Protein AF-A0A7S4MIP9-F1 (afdb_monomer_lite)

Structure (mmCIF, N/CA/C/O backbone):
data_AF-A0A7S4MIP9-F1
#
_entry.id   AF-A0A7S4MIP9-F1
#
loop_
_atom_site.group_PDB
_atom_site.id
_atom_site.type_symbol
_atom_site.label_atom_id
_atom_site.label_alt_id
_atom_site.label_comp_id
_atom_site.label_asym_id
_atom_site.label_entity_id
_atom_site.label_seq_id
_atom_site.pdbx_PDB_ins_code
_atom_site.Cartn_x
_atom_site.Cartn_y
_atom_site.Cartn_z
_atom_site.occupancy
_atom_site.B_iso_or_equiv
_atom_site.auth_seq_id
_atom_site.auth_comp_id
_atom_site.auth_asym_id
_atom_site.auth_atom_id
_atom_site.pdbx_PDB_model_num
ATOM 1 N N . LEU A 1 1 ? 10.299 6.680 -34.736 1.00 39.75 1 LEU A N 1
ATOM 2 C CA . LEU A 1 1 ? 11.772 6.800 -34.651 1.00 39.75 1 LEU A CA 1
ATOM 3 C C . LEU A 1 1 ? 12.238 5.376 -34.424 1.00 39.75 1 LEU A C 1
ATOM 5 O O . LEU A 1 1 ? 11.998 4.867 -33.342 1.00 39.75 1 LEU A O 1
ATOM 9 N N . ASP A 1 2 ? 12.718 4.695 -35.463 1.00 32.72 2 ASP A N 1
ATOM 10 C CA . ASP A 1 2 ? 12.539 3.234 -35.507 1.00 32.72 2 ASP A CA 1
ATOM 11 C C . ASP A 1 2 ? 13.603 2.410 -34.787 1.00 32.72 2 ASP A C 1
ATOM 13 O O . ASP A 1 2 ? 13.332 1.249 -34.543 1.00 32.72 2 ASP A O 1
ATOM 17 N N . TYR A 1 3 ? 14.747 2.963 -34.365 1.00 33.34 3 TYR A N 1
ATOM 18 C CA . TYR A 1 3 ? 15.690 2.252 -33.485 1.00 33.34 3 TYR A CA 1
ATOM 19 C C . TYR A 1 3 ? 16.594 3.226 -32.710 1.00 33.34 3 TYR A C 1
ATOM 21 O O . TYR A 1 3 ? 17.101 4.193 -33.282 1.00 33.34 3 TYR A O 1
ATOM 29 N N . VAL A 1 4 ? 16.859 2.933 -31.429 1.00 42.25 4 VAL A N 1
ATOM 30 C CA . VAL A 1 4 ? 17.976 3.503 -30.653 1.00 42.25 4 VAL A CA 1
ATOM 31 C C . VAL A 1 4 ? 19.019 2.399 -30.478 1.00 42.25 4 VAL A C 1
ATOM 33 O O . VAL A 1 4 ? 18.769 1.408 -29.800 1.00 42.25 4 VAL A O 1
ATOM 36 N N . THR A 1 5 ? 20.188 2.537 -31.107 1.00 39.41 5 THR A N 1
ATOM 37 C CA . THR A 1 5 ? 21.335 1.639 -30.884 1.00 39.41 5 THR A CA 1
ATOM 38 C C . THR A 1 5 ? 22.262 2.245 -29.835 1.00 39.41 5 THR A C 1
ATOM 40 O O . THR A 1 5 ? 22.718 3.374 -30.020 1.00 39.41 5 THR A O 1
ATOM 43 N N . THR A 1 6 ? 22.606 1.508 -28.777 1.00 42.53 6 THR A N 1
ATOM 44 C CA . THR A 1 6 ? 23.679 1.906 -27.855 1.00 42.53 6 THR A CA 1
ATOM 45 C C . THR A 1 6 ? 25.027 1.409 -28.388 1.00 42.53 6 THR A C 1
ATOM 47 O O . THR A 1 6 ? 25.238 0.218 -28.613 1.00 42.53 6 THR A O 1
ATOM 50 N N . SER A 1 7 ? 25.954 2.336 -28.648 1.00 41.00 7 SER A N 1
ATOM 51 C CA . SER A 1 7 ? 27.368 2.020 -28.870 1.00 41.00 7 SER A CA 1
ATOM 52 C C . SER A 1 7 ? 28.031 1.623 -27.546 1.00 41.00 7 SER A C 1
ATOM 54 O O . SER A 1 7 ? 27.533 1.939 -26.469 1.00 41.00 7 SER A O 1
ATOM 56 N N . SER A 1 8 ? 29.196 0.972 -27.603 1.00 49.66 8 SER A N 1
ATOM 57 C CA . SER A 1 8 ? 30.014 0.547 -26.449 1.00 49.66 8 SER A CA 1
ATOM 58 C C . SER A 1 8 ? 30.624 1.699 -25.623 1.00 49.66 8 SER A C 1
ATOM 60 O O . SER A 1 8 ? 31.636 1.523 -24.949 1.00 49.66 8 SER A O 1
ATOM 62 N N . SER A 1 9 ? 30.056 2.898 -25.713 1.00 55.22 9 SER A N 1
ATOM 63 C CA . SER A 1 9 ? 30.441 4.099 -24.979 1.00 55.22 9 SER A CA 1
ATOM 64 C C . SER A 1 9 ? 29.256 4.520 -24.119 1.00 55.22 9 SER A C 1
ATOM 66 O O . SER A 1 9 ? 28.168 4.692 -24.665 1.00 55.22 9 SER A O 1
ATOM 68 N N . ALA A 1 10 ? 29.463 4.699 -22.811 1.00 63.09 10 ALA A N 1
ATOM 69 C CA . ALA A 1 10 ? 28.447 5.212 -21.894 1.00 63.09 10 ALA A CA 1
ATOM 70 C C . ALA A 1 10 ? 27.941 6.575 -22.396 1.00 63.09 10 ALA A C 1
ATOM 72 O O . ALA A 1 10 ? 28.630 7.587 -22.279 1.00 63.09 10 ALA A O 1
ATOM 73 N N . GLY A 1 11 ? 26.783 6.570 -23.050 1.00 68.25 11 GLY A N 1
ATOM 74 C CA . GLY A 1 11 ? 26.139 7.747 -23.617 1.00 68.25 11 GLY A CA 1
ATOM 75 C C . GLY A 1 11 ? 24.846 8.032 -22.874 1.00 68.25 11 GLY A C 1
ATOM 76 O O . GLY A 1 11 ? 24.191 7.109 -22.394 1.00 68.25 11 GLY A O 1
ATOM 77 N N . THR A 1 12 ? 24.480 9.303 -22.775 1.00 83.56 12 THR A N 1
ATOM 78 C CA . THR A 1 12 ? 23.195 9.709 -22.209 1.00 83.56 12 THR A CA 1
ATOM 79 C C . THR A 1 12 ? 22.125 9.735 -23.297 1.00 83.56 12 THR A C 1
ATOM 81 O O . THR A 1 12 ? 22.395 10.117 -24.438 1.00 83.56 12 THR A O 1
ATOM 84 N N . LEU A 1 13 ? 20.904 9.333 -22.948 1.00 86.88 13 LEU A N 1
ATOM 85 C CA . LEU A 1 13 ? 19.721 9.550 -23.778 1.00 86.88 13 LEU A CA 1
ATOM 86 C C . LEU A 1 13 ? 18.881 10.630 -23.107 1.00 86.88 13 LEU A C 1
ATOM 88 O O . LEU A 1 13 ? 18.509 10.477 -21.948 1.00 86.88 13 LEU A O 1
ATOM 92 N N . THR A 1 14 ? 18.561 11.698 -23.829 1.00 90.00 14 THR A N 1
ATOM 93 C CA . THR A 1 14 ? 17.611 12.706 -23.355 1.00 90.00 14 THR A CA 1
ATOM 94 C C . THR A 1 14 ? 16.512 12.864 -24.385 1.00 90.00 14 THR A C 1
ATOM 96 O O . THR A 1 14 ? 16.800 13.103 -25.559 1.00 90.00 14 THR A O 1
ATOM 99 N N . VAL A 1 15 ? 15.265 12.744 -23.940 1.00 88.50 15 VAL A N 1
ATOM 100 C CA . VAL A 1 15 ? 14.091 13.041 -24.753 1.00 88.50 15 VAL A CA 1
ATOM 101 C C . VAL A 1 15 ? 13.331 14.193 -24.118 1.00 88.50 15 VAL A C 1
ATOM 103 O O . VAL A 1 15 ? 12.958 14.135 -22.950 1.00 88.50 15 VAL A O 1
ATOM 106 N N . ASP A 1 16 ? 13.175 15.255 -24.899 1.00 89.69 16 ASP A N 1
ATOM 107 C CA . ASP A 1 16 ? 12.580 16.530 -24.500 1.00 89.69 16 ASP A CA 1
ATOM 108 C C . ASP A 1 16 ? 11.675 17.009 -25.644 1.00 89.69 16 ASP A C 1
ATOM 110 O O . ASP A 1 16 ? 12.033 17.844 -26.478 1.00 89.69 16 ASP A O 1
ATOM 114 N N . SER A 1 17 ? 10.555 16.306 -25.811 1.00 87.19 17 SER A N 1
ATOM 115 C CA . SER A 1 17 ? 9.588 16.533 -26.877 1.00 87.19 17 SER A CA 1
ATOM 116 C C . SER A 1 17 ? 8.192 16.056 -26.471 1.00 87.19 17 SER A C 1
ATOM 118 O O . SER A 1 17 ? 7.839 14.909 -26.742 1.00 87.19 17 SER A O 1
ATOM 120 N N . ALA A 1 18 ? 7.360 16.961 -25.937 1.00 83.25 18 ALA A N 1
ATOM 121 C CA . ALA A 1 18 ? 5.971 16.732 -25.492 1.00 83.25 18 ALA A CA 1
ATOM 122 C C . ALA A 1 18 ? 5.065 15.893 -26.408 1.00 83.25 18 ALA A C 1
ATOM 124 O O . ALA A 1 18 ? 4.057 15.356 -25.967 1.00 83.25 18 ALA A O 1
ATOM 125 N N . THR A 1 19 ? 5.363 15.825 -27.706 1.00 86.75 19 THR A N 1
ATOM 126 C CA . THR A 1 19 ? 4.503 15.160 -28.705 1.00 86.75 19 THR A CA 1
ATOM 127 C C . THR A 1 19 ? 5.007 13.785 -29.125 1.00 86.75 19 THR A C 1
ATOM 129 O O . THR A 1 19 ? 4.390 13.137 -29.967 1.00 86.75 19 THR A O 1
ATOM 132 N N . SER A 1 20 ? 6.141 13.351 -28.578 1.00 87.62 20 SER A N 1
ATOM 133 C CA . SER A 1 20 ? 6.766 12.097 -28.971 1.00 87.62 20 SER A CA 1
ATOM 134 C C . SER A 1 20 ? 6.247 10.938 -28.130 1.00 87.62 20 SER A C 1
ATOM 136 O O . SER A 1 20 ? 6.307 10.981 -26.901 1.00 87.62 20 SER A O 1
ATOM 138 N N . ASP A 1 21 ? 5.813 9.884 -28.818 1.00 91.12 21 ASP A N 1
ATOM 139 C CA . ASP A 1 21 ? 5.681 8.548 -28.248 1.00 91.12 21 ASP A CA 1
ATOM 140 C C . ASP A 1 21 ? 6.939 7.737 -28.561 1.00 91.12 21 ASP A C 1
ATOM 142 O O . ASP A 1 21 ? 7.436 7.733 -29.694 1.00 91.12 21 ASP A O 1
ATOM 146 N N . ILE A 1 22 ? 7.459 7.048 -27.552 1.00 91.62 22 ILE A N 1
ATOM 147 C CA . ILE A 1 22 ? 8.707 6.295 -27.631 1.00 91.62 22 ILE A CA 1
ATOM 148 C C . ILE A 1 22 ? 8.402 4.854 -27.255 1.00 91.62 22 ILE A C 1
ATOM 150 O O . ILE A 1 22 ? 7.945 4.576 -26.150 1.00 91.62 22 ILE A O 1
ATOM 154 N N . PHE A 1 23 ? 8.680 3.930 -28.168 1.00 92.94 23 PHE A N 1
ATOM 155 C CA . PHE A 1 23 ? 8.447 2.507 -27.961 1.00 92.94 23 PHE A CA 1
ATOM 156 C C . PHE A 1 23 ? 9.764 1.754 -28.099 1.00 92.94 23 PHE A C 1
ATOM 158 O O . PHE A 1 23 ? 10.462 1.874 -29.107 1.00 92.94 23 PHE A O 1
ATOM 165 N N . PHE A 1 24 ? 10.098 0.975 -27.078 1.00 91.19 24 PHE A N 1
ATOM 166 C CA . PHE A 1 24 ? 11.230 0.066 -27.083 1.00 91.19 24 PHE A CA 1
ATOM 167 C C . PHE A 1 24 ? 10.714 -1.362 -27.233 1.00 91.19 24 PHE A C 1
ATOM 169 O O . PHE A 1 24 ? 10.268 -1.970 -26.264 1.00 91.19 24 PHE A O 1
ATOM 176 N N . GLU A 1 25 ? 10.797 -1.903 -28.445 1.00 90.62 25 GLU A N 1
ATOM 177 C CA . GLU A 1 25 ? 10.298 -3.240 -28.780 1.00 90.62 25 GLU A CA 1
ATOM 178 C C . GLU A 1 25 ? 11.426 -4.198 -29.172 1.00 90.62 25 GLU A C 1
ATOM 180 O O . GLU A 1 25 ? 12.481 -3.787 -29.669 1.00 90.62 25 GLU A O 1
ATOM 185 N N . GLY A 1 26 ? 11.183 -5.490 -28.963 1.00 88.00 26 GLY A N 1
ATOM 186 C CA . GLY A 1 26 ? 12.090 -6.574 -29.315 1.00 88.00 26 GLY A CA 1
ATOM 187 C C . GLY A 1 26 ? 11.957 -7.751 -28.352 1.00 88.00 26 GLY A C 1
ATOM 188 O O . GLY A 1 26 ? 11.010 -7.834 -27.577 1.00 88.00 26 GLY A O 1
ATOM 189 N N . THR A 1 27 ? 12.882 -8.702 -28.446 1.00 86.81 27 THR A N 1
ATOM 190 C CA . THR A 1 27 ? 12.856 -9.941 -27.646 1.00 86.81 27 THR A CA 1
ATOM 191 C C . THR A 1 27 ? 14.060 -10.091 -26.727 1.00 86.81 27 THR A C 1
ATOM 193 O O . THR A 1 27 ? 14.093 -11.004 -25.910 1.00 86.81 27 THR A O 1
ATOM 196 N N . ASN A 1 28 ? 15.081 -9.252 -26.904 1.00 90.50 28 ASN A N 1
ATOM 197 C CA . ASN A 1 28 ? 16.309 -9.317 -26.125 1.00 90.50 28 ASN A CA 1
ATOM 198 C C . ASN A 1 28 ? 16.232 -8.319 -24.975 1.00 90.50 28 ASN A C 1
ATOM 200 O O . ASN A 1 28 ? 15.621 -7.261 -25.118 1.00 90.50 28 ASN A O 1
ATOM 204 N N . THR A 1 29 ? 16.915 -8.625 -23.875 1.00 90.81 29 THR A N 1
ATOM 205 C CA . THR A 1 29 ? 17.041 -7.687 -22.762 1.00 90.81 29 THR A CA 1
ATOM 206 C C . THR A 1 29 ? 17.769 -6.424 -23.211 1.00 90.81 29 THR A C 1
ATOM 208 O O . THR A 1 29 ? 18.905 -6.474 -23.689 1.00 90.81 29 THR A O 1
ATOM 211 N N . MET A 1 30 ? 17.099 -5.287 -23.063 1.00 91.69 30 MET A N 1
ATOM 212 C CA . MET A 1 30 ? 17.687 -3.966 -23.200 1.00 91.69 30 MET A CA 1
ATOM 213 C C . MET A 1 30 ? 18.477 -3.618 -21.942 1.00 91.69 30 MET A C 1
ATOM 215 O O . MET A 1 30 ? 18.098 -4.010 -20.846 1.00 91.69 30 MET A O 1
ATOM 219 N N . ILE A 1 31 ? 19.553 -2.850 -22.098 1.00 90.19 31 ILE A N 1
ATOM 220 C CA . ILE A 1 31 ? 20.345 -2.332 -20.981 1.00 90.19 31 ILE A CA 1
ATOM 221 C C . ILE A 1 31 ? 20.642 -0.857 -21.246 1.00 90.19 31 ILE A C 1
ATOM 223 O O . ILE A 1 31 ? 21.126 -0.510 -22.333 1.00 90.19 31 ILE A O 1
ATOM 227 N N . ASN A 1 32 ? 20.387 0.023 -20.274 1.00 88.94 32 ASN A N 1
ATOM 228 C CA . ASN A 1 32 ? 20.820 1.416 -20.379 1.00 88.94 32 ASN A CA 1
ATOM 229 C C . ASN A 1 32 ? 22.286 1.554 -19.930 1.00 88.94 32 ASN A C 1
ATOM 231 O O . ASN A 1 32 ? 22.620 1.654 -18.757 1.00 88.94 32 ASN A O 1
ATOM 235 N N . ASN A 1 33 ? 23.198 1.622 -20.901 1.00 84.06 33 ASN A N 1
ATOM 236 C CA . ASN A 1 33 ? 24.635 1.793 -20.635 1.00 84.06 33 ASN A CA 1
ATOM 237 C C . ASN A 1 33 ? 25.034 3.225 -20.200 1.00 84.06 33 ASN A C 1
ATOM 239 O O . ASN A 1 33 ? 26.218 3.496 -19.992 1.00 84.06 33 ASN A O 1
ATOM 243 N N . GLY A 1 34 ? 24.074 4.142 -20.056 1.00 86.31 34 GLY A N 1
ATOM 244 C CA . GLY A 1 34 ? 24.247 5.501 -19.533 1.00 86.31 34 GLY A CA 1
ATOM 245 C C . GLY A 1 34 ? 22.916 6.078 -19.042 1.00 86.31 34 GLY A C 1
ATOM 246 O O . GLY A 1 34 ? 21.886 5.414 -19.153 1.00 86.31 34 GLY A O 1
ATOM 247 N N . ASP A 1 35 ? 22.934 7.291 -18.483 1.00 90.62 35 ASP A N 1
ATOM 248 C CA . ASP A 1 35 ? 21.734 7.887 -17.879 1.00 90.62 35 ASP A CA 1
ATOM 249 C C . ASP A 1 35 ? 20.698 8.274 -18.940 1.00 90.62 35 ASP A C 1
ATOM 251 O O . ASP A 1 35 ? 21.016 8.922 -19.946 1.00 90.62 35 ASP A O 1
ATOM 255 N N . TRP A 1 36 ? 19.451 7.864 -18.720 1.00 93.50 36 TRP A N 1
ATOM 256 C CA . TRP A 1 36 ? 18.323 8.095 -19.614 1.00 93.50 36 TRP A CA 1
ATOM 257 C C . TRP A 1 36 ? 17.326 9.041 -18.950 1.00 93.50 36 TRP A C 1
ATOM 259 O O . TRP A 1 36 ? 16.856 8.797 -17.842 1.00 93.50 36 TRP A O 1
ATOM 269 N N . ASN A 1 37 ? 17.013 10.137 -19.632 1.00 92.44 37 ASN A N 1
ATOM 270 C CA . ASN A 1 37 ? 16.182 11.220 -19.130 1.00 92.44 37 ASN A CA 1
ATOM 271 C C . ASN A 1 37 ? 15.038 11.479 -20.107 1.00 92.44 37 ASN A C 1
ATOM 273 O O . ASN A 1 37 ? 15.234 12.054 -21.176 1.00 92.44 37 ASN A O 1
ATOM 277 N N . PHE A 1 38 ? 13.838 11.074 -19.725 1.00 92.62 38 PHE A N 1
ATOM 278 C CA . PHE A 1 38 ? 12.603 11.368 -20.437 1.00 92.62 38 PHE A CA 1
ATOM 279 C C . PHE A 1 38 ? 11.994 12.609 -19.793 1.00 92.62 38 PHE A C 1
ATOM 281 O O . PHE A 1 38 ? 11.163 12.510 -18.896 1.00 92.62 38 PHE A O 1
ATOM 288 N N . VAL A 1 39 ? 12.522 13.771 -20.185 1.00 88.81 39 VAL A N 1
ATOM 289 C CA . VAL A 1 39 ? 12.208 15.085 -19.607 1.00 88.81 39 VAL A CA 1
ATOM 290 C C . VAL A 1 39 ? 10.826 15.544 -20.040 1.00 88.81 39 VAL A C 1
ATOM 292 O O . VAL A 1 39 ? 10.084 16.079 -19.224 1.00 88.81 39 VAL A O 1
ATOM 295 N N . ASP A 1 40 ? 10.492 15.323 -21.305 1.00 86.31 40 ASP A N 1
ATOM 296 C CA . ASP A 1 40 ? 9.194 15.658 -21.867 1.00 86.31 40 ASP A CA 1
ATOM 297 C C . ASP A 1 40 ? 8.881 14.693 -23.014 1.00 86.31 40 ASP A C 1
ATOM 299 O O . ASP A 1 40 ? 9.709 14.445 -23.896 1.00 86.31 40 ASP A O 1
ATOM 303 N N . CYS A 1 41 ? 7.700 14.095 -22.968 1.00 87.94 41 CYS A N 1
ATOM 304 C CA . CYS A 1 41 ? 7.183 13.155 -23.954 1.00 87.94 41 CYS A CA 1
ATOM 305 C C . CYS A 1 41 ? 5.688 12.970 -23.732 1.00 87.94 41 CYS A C 1
ATOM 307 O O . CYS A 1 41 ? 5.166 13.282 -22.664 1.00 87.94 41 CYS A O 1
ATOM 309 N N . ASN A 1 42 ? 4.997 12.435 -24.735 1.00 90.19 42 ASN A N 1
ATOM 310 C CA . ASN A 1 42 ? 3.625 11.991 -24.532 1.00 90.19 42 ASN A CA 1
ATOM 311 C C . ASN A 1 42 ? 3.626 10.642 -23.797 1.00 90.19 42 ASN A C 1
ATOM 313 O O . ASN A 1 42 ? 2.954 10.489 -22.779 1.00 90.19 42 ASN A O 1
ATOM 317 N N . LYS A 1 43 ? 4.447 9.689 -24.262 1.00 91.38 43 LYS A N 1
ATOM 318 C CA . LYS A 1 43 ? 4.573 8.358 -23.658 1.00 91.38 43 LYS A CA 1
ATOM 319 C C . LYS A 1 43 ? 5.936 7.716 -23.923 1.00 91.38 43 LYS A C 1
ATOM 321 O O . LYS A 1 43 ? 6.504 7.871 -25.003 1.00 91.38 43 LYS A O 1
ATOM 326 N N . VAL A 1 44 ? 6.415 6.915 -22.975 1.00 93.00 44 VAL A N 1
ATOM 327 C CA . VAL A 1 44 ? 7.501 5.947 -23.161 1.00 93.00 44 VAL A CA 1
ATOM 328 C C . VAL A 1 44 ? 7.046 4.546 -22.753 1.00 93.00 44 VAL A C 1
ATOM 330 O O . VAL A 1 44 ? 6.495 4.343 -21.677 1.00 93.00 44 VAL A O 1
ATOM 333 N N . ALA A 1 45 ? 7.254 3.555 -23.613 1.00 92.81 45 ALA A N 1
ATOM 334 C CA . ALA A 1 45 ? 6.870 2.176 -23.346 1.00 92.81 45 ALA A CA 1
ATOM 335 C C . ALA A 1 45 ? 8.035 1.217 -23.588 1.00 92.81 45 ALA A C 1
ATOM 337 O O . ALA A 1 45 ? 8.659 1.218 -24.651 1.00 92.81 45 ALA A O 1
ATOM 338 N N . PHE A 1 46 ? 8.286 0.366 -22.601 1.00 92.62 46 PHE A N 1
ATOM 339 C CA . PHE A 1 46 ? 9.255 -0.716 -22.633 1.00 92.62 46 PHE A CA 1
ATOM 340 C C . PHE A 1 46 ? 8.496 -2.026 -22.877 1.00 92.62 46 PHE A C 1
ATOM 342 O O . PHE A 1 46 ? 7.874 -2.608 -21.982 1.00 92.62 46 PHE A O 1
ATOM 349 N N . GLY A 1 47 ? 8.483 -2.429 -24.148 1.00 91.81 47 GLY A N 1
ATOM 350 C CA . GLY A 1 47 ? 7.804 -3.610 -24.685 1.00 91.81 47 GLY A CA 1
ATOM 351 C C . GLY A 1 47 ? 8.610 -4.904 -24.601 1.00 91.81 47 GLY A C 1
ATOM 352 O O . GLY A 1 47 ? 8.082 -5.967 -24.905 1.00 91.81 47 GLY A O 1
ATOM 353 N N . GLN A 1 48 ? 9.881 -4.818 -24.217 1.00 92.38 48 GLN A N 1
ATOM 354 C CA . GLN A 1 48 ? 10.816 -5.939 -24.113 1.00 92.38 48 GLN A CA 1
ATOM 355 C C . GLN A 1 48 ? 11.514 -5.923 -22.750 1.00 92.38 48 GLN A C 1
ATOM 357 O O . GLN A 1 48 ? 11.474 -4.881 -22.089 1.00 92.38 48 GLN A O 1
ATOM 362 N N . PRO A 1 49 ? 12.160 -7.027 -22.328 1.00 93.00 49 PRO A N 1
ATOM 363 C CA . PRO A 1 49 ? 12.847 -7.058 -21.045 1.00 93.00 49 PRO A CA 1
ATOM 364 C C . PRO A 1 49 ? 13.883 -5.935 -20.923 1.00 93.00 49 PRO A C 1
ATOM 366 O O . PRO A 1 49 ? 14.569 -5.628 -21.902 1.00 93.00 49 PRO A O 1
ATOM 369 N N . PHE A 1 50 ? 14.005 -5.314 -19.750 1.00 93.31 50 PHE A N 1
ATOM 370 C CA . PHE A 1 50 ? 14.844 -4.128 -19.570 1.00 93.31 50 PHE A CA 1
ATOM 371 C C . PHE A 1 50 ? 15.573 -4.110 -18.222 1.00 93.31 50 PHE A C 1
ATOM 373 O O . PHE A 1 50 ? 14.957 -4.030 -17.163 1.00 93.31 50 PHE A O 1
ATOM 380 N N . ASP A 1 51 ? 16.901 -4.099 -18.274 1.00 92.69 51 ASP A N 1
ATOM 381 C CA . ASP A 1 51 ? 17.751 -3.890 -17.108 1.00 92.69 51 ASP A CA 1
ATOM 382 C C . ASP A 1 51 ? 18.164 -2.414 -17.023 1.00 92.69 51 ASP A C 1
ATOM 384 O O . ASP A 1 51 ? 18.880 -1.884 -17.882 1.00 92.69 51 ASP A O 1
ATOM 388 N N . ILE A 1 52 ? 17.737 -1.756 -15.948 1.00 92.62 52 ILE A N 1
ATOM 389 C CA . ILE A 1 52 ? 18.104 -0.383 -15.611 1.00 92.62 52 ILE A CA 1
ATOM 390 C C . ILE A 1 52 ? 19.413 -0.426 -14.806 1.00 92.62 52 ILE A C 1
ATOM 392 O O . ILE A 1 52 ? 19.408 -0.504 -13.578 1.00 92.62 52 ILE A O 1
ATOM 396 N N . GLU A 1 53 ? 20.548 -0.422 -15.506 1.00 92.00 53 GLU A N 1
ATOM 397 C CA . GLU A 1 53 ? 21.910 -0.418 -14.945 1.00 92.00 53 GLU A CA 1
ATOM 398 C C . GLU A 1 53 ? 22.463 0.986 -14.665 1.00 92.00 53 GLU A C 1
ATOM 400 O O . GLU A 1 53 ? 23.472 1.143 -13.973 1.00 92.00 53 GLU A O 1
ATOM 405 N N . ARG A 1 54 ? 21.812 2.020 -15.200 1.00 91.81 54 ARG A N 1
ATOM 406 C CA . ARG A 1 54 ? 22.116 3.442 -14.968 1.00 91.81 54 ARG A CA 1
ATOM 407 C C . ARG A 1 54 ? 20.841 4.213 -14.665 1.00 91.81 54 ARG A C 1
ATOM 409 O O . ARG A 1 54 ? 19.760 3.639 -14.720 1.00 91.81 54 ARG A O 1
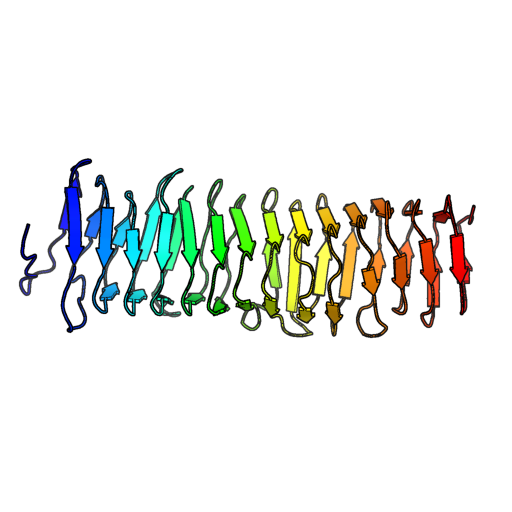ATOM 416 N N . SER A 1 55 ? 20.946 5.502 -14.355 1.00 92.56 55 SER A N 1
ATOM 417 C CA . SER A 1 55 ? 19.777 6.284 -13.947 1.00 92.56 55 SER A CA 1
ATOM 418 C C . SER A 1 55 ? 18.730 6.332 -15.061 1.00 92.56 55 SER A C 1
ATOM 420 O O . SE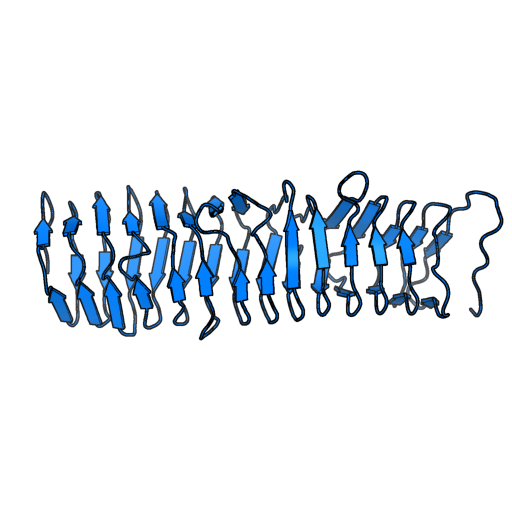R A 1 55 ? 19.062 6.622 -16.213 1.00 92.56 55 SER A O 1
ATOM 422 N N . LEU A 1 56 ? 17.471 6.080 -14.715 1.00 94.19 56 LEU A N 1
ATOM 423 C CA . LEU A 1 56 ? 16.310 6.277 -15.571 1.00 94.19 56 LEU A CA 1
ATOM 424 C C . LEU A 1 56 ? 15.367 7.276 -14.903 1.00 94.19 56 LEU A C 1
ATOM 426 O O . LEU A 1 56 ? 14.769 6.987 -13.869 1.00 94.19 56 LEU A O 1
ATOM 430 N N . ASN A 1 57 ? 15.229 8.452 -15.507 1.00 93.56 57 ASN A N 1
ATOM 431 C CA . ASN A 1 57 ? 14.350 9.509 -15.024 1.00 93.56 57 ASN A CA 1
ATOM 432 C C . ASN A 1 57 ? 13.159 9.655 -15.971 1.00 93.56 57 ASN A C 1
ATOM 434 O O . ASN A 1 57 ? 13.341 9.883 -17.170 1.00 93.56 57 ASN A O 1
ATOM 438 N N . LEU A 1 58 ? 11.953 9.530 -15.423 1.00 93.38 58 LEU A N 1
ATOM 439 C CA . LEU A 1 58 ? 10.691 9.538 -16.153 1.00 93.38 58 LEU A CA 1
ATOM 440 C C . LEU A 1 58 ? 9.853 10.740 -15.716 1.00 93.38 58 LEU A C 1
ATOM 442 O O . LEU A 1 58 ? 9.478 10.839 -14.549 1.00 93.38 58 LEU A O 1
ATOM 446 N N . ASN A 1 59 ? 9.557 11.632 -16.661 1.00 92.06 59 ASN A N 1
ATOM 447 C CA . ASN A 1 59 ? 8.671 12.790 -16.494 1.00 92.06 59 ASN A CA 1
ATOM 448 C C . ASN A 1 59 ? 7.535 12.797 -17.543 1.00 92.06 59 ASN A C 1
ATOM 450 O O . ASN A 1 59 ? 6.943 13.830 -17.840 1.00 92.06 59 ASN A O 1
ATOM 454 N N . CYS A 1 60 ? 7.227 11.635 -18.123 1.00 90.19 60 CYS A N 1
ATOM 455 C CA . CYS A 1 60 ? 6.113 11.422 -19.049 1.00 90.19 60 CYS A CA 1
ATOM 456 C C . CYS A 1 60 ? 5.526 10.021 -18.870 1.00 90.19 60 CYS A C 1
ATOM 458 O O . CYS A 1 60 ? 6.206 9.155 -18.312 1.00 90.19 60 CYS A O 1
ATOM 460 N N . GLN A 1 61 ? 4.279 9.797 -19.314 1.00 91.56 61 GLN A N 1
ATOM 461 C CA . GLN A 1 61 ? 3.568 8.526 -19.108 1.00 91.56 61 GLN A CA 1
ATOM 462 C C . GLN A 1 61 ? 4.460 7.342 -19.477 1.00 91.56 61 GLN A C 1
ATOM 464 O O . GLN A 1 61 ? 5.020 7.310 -20.571 1.00 91.56 61 GLN A O 1
ATOM 469 N N . SER A 1 62 ? 4.602 6.382 -18.565 1.00 92.81 62 SER A N 1
ATOM 470 C CA . SER A 1 62 ? 5.568 5.298 -18.728 1.00 92.81 62 SER A CA 1
ATOM 471 C C . SER A 1 62 ? 4.928 3.930 -18.549 1.00 92.81 62 SER A C 1
ATOM 473 O O . SER A 1 62 ? 4.082 3.736 -17.679 1.00 92.81 62 SER A O 1
ATOM 475 N N . GLU A 1 63 ? 5.334 2.960 -19.360 1.00 93.44 63 GLU A N 1
ATOM 476 C CA . GLU A 1 63 ? 4.808 1.595 -19.288 1.00 93.44 63 GLU A CA 1
ATOM 477 C C . GLU A 1 63 ? 5.933 0.563 -19.373 1.00 93.44 63 GLU A C 1
ATOM 479 O O . GLU A 1 63 ? 6.746 0.597 -20.292 1.00 93.44 63 GLU A O 1
ATOM 484 N N . PHE A 1 64 ? 5.945 -0.380 -18.434 1.00 92.88 64 PHE A N 1
ATOM 485 C CA . PHE A 1 64 ? 6.823 -1.546 -18.404 1.00 92.88 64 PHE A CA 1
ATOM 486 C C . PHE A 1 64 ? 5.966 -2.796 -18.600 1.00 92.88 64 PHE A C 1
ATOM 488 O O . PHE A 1 64 ? 5.334 -3.299 -17.669 1.00 92.88 64 PHE A O 1
ATOM 495 N N . THR A 1 65 ? 5.891 -3.272 -19.841 1.00 91.56 65 THR A N 1
ATOM 496 C CA . THR A 1 65 ? 5.001 -4.397 -20.194 1.00 91.56 65 THR A CA 1
ATOM 497 C C . THR A 1 65 ? 5.697 -5.755 -20.186 1.00 91.56 65 THR A C 1
ATOM 499 O O . THR A 1 65 ? 5.032 -6.786 -20.225 1.00 91.56 65 THR A O 1
ATOM 502 N N . SER A 1 66 ? 7.026 -5.745 -20.105 1.00 91.19 66 SER A N 1
ATOM 503 C CA . SER A 1 66 ? 7.895 -6.911 -19.954 1.00 91.19 66 SER A CA 1
ATOM 504 C C . SER A 1 66 ? 8.725 -6.797 -18.676 1.00 91.19 66 SER A C 1
ATOM 506 O O . SER A 1 66 ? 8.757 -5.740 -18.038 1.00 91.19 66 SER A O 1
ATOM 508 N N . ASP A 1 67 ? 9.418 -7.881 -18.332 1.00 91.12 67 ASP A N 1
ATOM 509 C CA . ASP A 1 67 ? 10.245 -7.962 -17.130 1.00 91.12 67 ASP A CA 1
ATOM 510 C C . ASP A 1 67 ? 11.288 -6.842 -17.079 1.00 91.12 67 ASP A C 1
ATOM 512 O O . ASP A 1 67 ? 12.051 -6.624 -18.022 1.00 91.12 67 ASP A O 1
ATOM 516 N N . THR A 1 68 ? 11.310 -6.116 -15.969 1.00 93.12 68 THR A N 1
ATOM 517 C CA . THR A 1 68 ? 12.180 -4.965 -15.753 1.00 93.12 68 THR A CA 1
ATOM 518 C C . THR A 1 68 ? 12.931 -5.126 -14.441 1.00 93.12 68 THR A C 1
ATOM 520 O O . THR A 1 68 ? 12.325 -5.356 -13.394 1.00 93.12 68 THR A O 1
ATOM 523 N N . VAL A 1 69 ? 14.253 -4.967 -14.483 1.00 92.88 69 VAL A N 1
ATOM 524 C CA . VAL A 1 69 ? 15.112 -5.046 -13.296 1.00 92.88 69 VAL A CA 1
ATOM 525 C C . VAL A 1 69 ? 15.766 -3.694 -13.036 1.00 92.88 69 VAL A C 1
ATOM 527 O O . VAL A 1 69 ? 16.500 -3.178 -13.877 1.00 92.88 69 VAL A O 1
ATOM 530 N N . VAL A 1 70 ? 15.542 -3.124 -11.853 1.00 92.38 70 VAL A N 1
ATOM 531 C CA . VAL A 1 70 ? 16.148 -1.860 -11.417 1.00 92.38 70 VAL A CA 1
ATOM 532 C C . VAL A 1 70 ? 17.431 -2.147 -10.645 1.00 92.38 70 VAL A C 1
ATOM 534 O O . VAL A 1 70 ? 17.377 -2.462 -9.461 1.00 92.38 70 VAL A O 1
ATOM 537 N N . LYS A 1 71 ? 18.591 -2.030 -11.300 1.00 90.75 71 LYS A N 1
ATOM 538 C CA . LYS A 1 71 ? 19.919 -2.218 -10.679 1.00 90.75 71 LYS A CA 1
ATOM 539 C C . LYS A 1 71 ? 20.601 -0.903 -10.284 1.00 90.75 71 LYS A C 1
ATOM 541 O O . LYS A 1 71 ? 21.636 -0.928 -9.629 1.00 90.75 71 LYS A O 1
ATOM 546 N N . ALA A 1 72 ? 20.051 0.234 -10.707 1.00 90.94 72 ALA A N 1
ATOM 547 C CA . ALA A 1 72 ? 20.516 1.578 -10.368 1.00 90.94 72 ALA A CA 1
ATOM 548 C C . ALA A 1 72 ? 19.341 2.434 -9.866 1.00 90.94 72 ALA A C 1
ATOM 550 O O . ALA A 1 72 ? 18.634 2.019 -8.958 1.00 90.94 72 ALA A O 1
ATOM 551 N N . SER A 1 73 ? 19.103 3.623 -10.421 1.00 90.31 73 SER A N 1
ATOM 552 C CA . SER A 1 73 ? 17.994 4.489 -10.006 1.00 90.31 73 SER A CA 1
ATOM 553 C C . SER A 1 73 ? 16.882 4.553 -11.047 1.00 90.31 73 SER A C 1
ATOM 555 O O . SER A 1 73 ? 17.128 4.775 -12.232 1.00 90.31 73 SER A O 1
ATOM 557 N N . LEU A 1 74 ? 15.647 4.408 -10.575 1.00 91.88 74 LEU A N 1
ATOM 558 C CA . LEU A 1 74 ? 14.424 4.724 -11.299 1.00 91.88 74 LEU A CA 1
ATOM 559 C C . LEU A 1 74 ? 13.708 5.864 -10.566 1.00 91.88 74 LEU A C 1
ATOM 561 O O . LEU A 1 74 ? 13.185 5.674 -9.466 1.00 91.88 74 LEU A O 1
ATOM 565 N N . SER A 1 75 ? 13.673 7.043 -11.183 1.00 91.81 75 SER A N 1
ATOM 566 C CA . SER A 1 75 ? 12.986 8.216 -10.634 1.00 91.81 75 SER A CA 1
ATOM 567 C C . SER A 1 75 ? 11.759 8.546 -11.471 1.00 91.81 75 SER A C 1
ATOM 569 O O . SER A 1 75 ? 11.861 8.725 -12.686 1.00 91.81 75 SER A O 1
ATOM 571 N N . VAL A 1 76 ? 10.612 8.685 -10.815 1.00 90.44 76 VAL A N 1
ATOM 572 C CA . VAL A 1 76 ? 9.332 9.016 -11.448 1.00 90.44 76 VAL A CA 1
ATOM 573 C C . VAL A 1 76 ? 8.867 10.361 -10.907 1.00 90.44 76 VAL A C 1
ATOM 575 O O . VAL A 1 76 ? 8.435 10.472 -9.759 1.00 90.44 76 VAL A O 1
ATOM 578 N N . ILE A 1 77 ? 8.969 11.398 -11.729 1.00 86.31 77 ILE A N 1
ATOM 579 C CA . ILE A 1 77 ? 8.827 12.795 -11.314 1.00 86.31 77 ILE A CA 1
ATOM 580 C C . ILE A 1 77 ? 7.630 13.369 -12.068 1.00 86.31 77 ILE A C 1
ATOM 582 O O . ILE A 1 77 ? 7.679 13.358 -13.287 1.00 86.31 77 ILE A O 1
ATOM 586 N N . SER A 1 78 ? 6.566 13.814 -11.382 1.00 77.12 78 SER A N 1
ATOM 587 C CA . SER A 1 78 ? 5.467 14.678 -11.893 1.00 77.12 78 SER A CA 1
ATOM 588 C C . SER A 1 78 ? 4.147 14.379 -11.188 1.00 77.12 78 SER A C 1
ATOM 590 O O . SER A 1 78 ? 3.798 13.216 -11.018 1.00 77.12 78 SER A O 1
ATOM 592 N N . SER A 1 79 ? 3.354 15.427 -10.921 1.00 62.81 79 SER A N 1
ATOM 593 C CA . SER A 1 79 ? 2.027 15.370 -10.280 1.00 62.81 79 SER A CA 1
ATOM 594 C C . SER A 1 79 ? 0.922 14.643 -11.069 1.00 62.81 79 SER A C 1
ATOM 596 O O . SER A 1 79 ? -0.219 14.598 -10.621 1.00 62.81 79 SER A O 1
ATOM 598 N N . SER A 1 80 ? 1.198 14.187 -12.295 1.00 67.38 80 SER A N 1
ATOM 599 C CA . SER A 1 80 ? 0.193 13.587 -13.198 1.00 67.38 80 SER A CA 1
ATOM 600 C C . SER A 1 80 ? 0.705 12.370 -13.971 1.00 67.38 80 SER A C 1
ATOM 602 O O . SER A 1 80 ? 0.063 11.900 -14.908 1.00 67.38 80 SER A O 1
ATOM 604 N N . LEU A 1 81 ? 1.877 11.862 -13.592 1.00 74.69 81 LEU A N 1
ATOM 605 C CA . LEU A 1 81 ? 2.517 10.740 -14.259 1.00 74.69 81 LEU A CA 1
ATOM 606 C C . LEU A 1 81 ? 1.987 9.412 -13.713 1.00 74.69 81 LEU A C 1
ATOM 608 O O . LEU A 1 81 ? 2.093 9.162 -12.519 1.00 74.69 81 LEU A O 1
ATOM 612 N N . THR A 1 82 ? 1.478 8.549 -14.597 1.00 79.38 82 THR A N 1
ATOM 613 C CA . THR A 1 82 ? 1.224 7.131 -14.309 1.00 79.38 82 THR A CA 1
ATOM 614 C C . THR A 1 82 ? 2.324 6.246 -14.897 1.00 79.38 82 THR A C 1
ATOM 616 O O . THR A 1 82 ? 2.568 6.274 -16.107 1.00 79.38 82 THR A O 1
ATOM 619 N N . VAL A 1 83 ? 2.957 5.432 -14.051 1.00 80.44 83 VAL A N 1
ATOM 620 C CA . VAL A 1 83 ? 3.810 4.312 -14.475 1.00 80.44 83 VAL A CA 1
ATOM 621 C C . VAL A 1 83 ? 3.007 3.030 -14.374 1.00 80.44 83 VAL A C 1
ATOM 623 O O . VAL A 1 83 ? 2.548 2.706 -13.288 1.00 80.44 83 VAL A O 1
ATOM 626 N N . THR A 1 84 ? 2.834 2.298 -15.471 1.00 86.38 84 THR A N 1
ATOM 627 C CA . THR A 1 84 ? 2.132 1.004 -15.441 1.00 86.38 84 THR A CA 1
ATOM 628 C C . THR A 1 84 ? 3.120 -0.141 -15.591 1.00 86.38 84 THR A C 1
ATOM 630 O O . THR A 1 84 ? 3.857 -0.170 -16.574 1.00 86.38 84 THR A O 1
ATOM 633 N N . SER A 1 85 ? 3.123 -1.096 -14.660 1.00 86.19 85 SER A N 1
ATOM 634 C CA . SER A 1 85 ? 3.878 -2.346 -14.812 1.00 86.19 85 SER A CA 1
ATOM 635 C C . SER A 1 85 ? 2.931 -3.533 -14.946 1.00 86.19 85 SER A C 1
ATOM 637 O O . SER A 1 85 ? 2.148 -3.804 -14.036 1.00 86.19 85 SER A O 1
ATOM 639 N N . THR A 1 86 ? 2.980 -4.223 -16.087 1.00 81.44 86 THR A N 1
ATOM 640 C CA . THR A 1 86 ? 2.217 -5.465 -16.321 1.00 81.44 86 THR A CA 1
ATOM 641 C C . THR A 1 86 ? 3.108 -6.703 -16.402 1.00 81.44 86 THR A C 1
ATOM 643 O O . THR A 1 86 ? 2.591 -7.813 -16.308 1.00 81.44 86 THR A O 1
ATOM 646 N N . GLY A 1 87 ? 4.416 -6.522 -16.615 1.00 77.38 87 GLY A N 1
ATOM 647 C CA . GLY A 1 87 ? 5.427 -7.573 -16.451 1.00 77.38 87 GLY A CA 1
ATOM 648 C C . GLY A 1 87 ? 5.918 -7.654 -15.005 1.00 77.38 87 GLY A C 1
ATOM 649 O O . GLY A 1 87 ? 5.341 -7.018 -14.122 1.00 77.38 87 GLY A O 1
ATOM 650 N N . THR A 1 88 ? 6.995 -8.401 -14.758 1.00 87.38 88 THR A N 1
ATOM 651 C CA . THR A 1 88 ? 7.627 -8.393 -13.434 1.00 87.38 88 THR A CA 1
ATOM 652 C C . THR A 1 88 ? 8.524 -7.165 -13.269 1.00 87.38 88 THR A C 1
ATOM 654 O O . THR A 1 88 ? 9.382 -6.917 -14.113 1.00 87.38 88 THR A O 1
ATOM 657 N N . LEU A 1 89 ? 8.371 -6.402 -12.184 1.00 91.25 89 LEU A N 1
ATOM 658 C CA . LEU A 1 89 ? 9.291 -5.312 -11.826 1.00 91.25 89 LEU A CA 1
ATOM 659 C C . LEU A 1 89 ? 10.068 -5.697 -10.568 1.00 91.25 89 LEU A C 1
ATOM 661 O O . LEU A 1 89 ? 9.485 -5.878 -9.504 1.00 91.25 89 LEU A O 1
ATOM 665 N N . THR A 1 90 ? 11.387 -5.814 -10.663 1.00 90.75 90 THR A N 1
ATOM 666 C CA . THR A 1 90 ? 12.231 -6.191 -9.520 1.00 90.75 90 THR A CA 1
ATOM 667 C C . THR A 1 90 ? 13.287 -5.136 -9.261 1.00 90.75 90 THR A C 1
ATOM 669 O O . THR A 1 90 ? 14.056 -4.782 -10.153 1.00 90.75 90 THR A O 1
ATOM 672 N N . GLN A 1 91 ? 13.359 -4.654 -8.028 1.00 90.50 91 GLN A N 1
ATOM 673 C CA . GLN A 1 91 ? 14.454 -3.820 -7.560 1.00 90.50 91 GLN A CA 1
ATOM 674 C C . GLN A 1 91 ? 15.597 -4.701 -7.044 1.00 90.50 91 GLN A C 1
ATOM 676 O O . GLN A 1 91 ? 15.380 -5.588 -6.224 1.00 90.50 91 GLN A O 1
ATOM 681 N N . ASP A 1 92 ? 16.820 -4.468 -7.521 1.00 84.81 92 ASP A N 1
ATOM 682 C CA . ASP A 1 92 ? 18.014 -5.084 -6.939 1.00 84.81 92 ASP A CA 1
ATOM 683 C C . ASP A 1 92 ? 18.190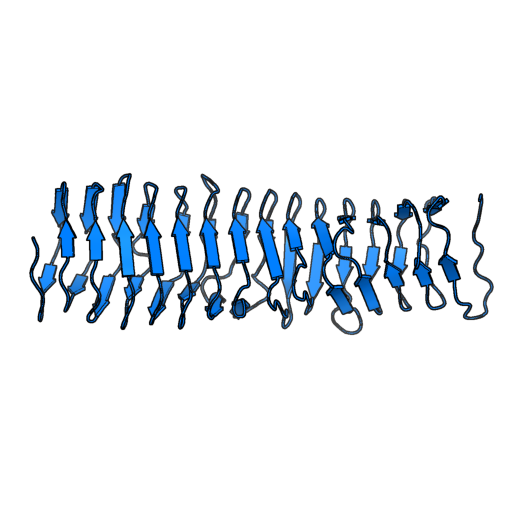 -4.547 -5.506 1.00 84.81 92 ASP A C 1
ATOM 685 O O . ASP A 1 92 ? 18.391 -3.341 -5.346 1.00 84.81 92 ASP A O 1
ATOM 689 N N . PRO A 1 93 ? 18.154 -5.393 -4.464 1.00 80.56 93 PRO A N 1
ATOM 690 C CA . PRO A 1 93 ? 18.211 -4.936 -3.074 1.00 80.56 93 PRO A CA 1
ATOM 691 C C . PRO A 1 93 ? 19.572 -4.337 -2.677 1.00 80.56 93 PRO A C 1
ATOM 693 O O . PRO A 1 93 ? 19.702 -3.711 -1.630 1.00 80.56 93 PRO A O 1
ATOM 696 N N . LEU A 1 94 ? 20.630 -4.536 -3.473 1.00 82.94 94 LEU A N 1
ATOM 697 C CA . LEU A 1 94 ? 21.965 -4.015 -3.161 1.00 82.94 94 LEU A CA 1
ATOM 698 C C . LEU A 1 94 ? 22.228 -2.636 -3.769 1.00 82.94 94 LEU A C 1
ATOM 700 O O . LEU A 1 94 ? 23.114 -1.921 -3.297 1.00 82.94 94 LEU A O 1
ATOM 704 N N . GLN A 1 95 ? 21.546 -2.301 -4.864 1.00 83.50 95 GLN A N 1
ATOM 705 C CA . GLN A 1 95 ? 21.914 -1.159 -5.712 1.00 83.50 95 GLN A CA 1
ATOM 706 C C . GLN A 1 95 ? 20.717 -0.421 -6.321 1.00 83.50 95 GLN A C 1
ATOM 708 O O . GLN A 1 95 ? 20.833 0.759 -6.659 1.00 83.50 95 GLN A O 1
ATOM 713 N N . GLY A 1 96 ? 19.583 -1.104 -6.470 1.00 83.50 96 GLY A N 1
ATOM 714 C CA . GLY A 1 96 ? 18.354 -0.552 -7.006 1.00 83.50 96 GLY A CA 1
ATOM 715 C C . GLY A 1 96 ? 17.763 0.491 -6.067 1.00 83.50 96 GLY A C 1
ATOM 716 O O . GLY A 1 96 ? 17.747 0.307 -4.854 1.00 83.50 96 GLY A O 1
ATOM 717 N N . THR A 1 97 ? 17.231 1.573 -6.623 1.00 89.62 97 THR A N 1
ATOM 718 C CA . THR A 1 97 ? 16.439 2.576 -5.907 1.00 89.62 97 THR A CA 1
ATOM 719 C C . THR A 1 97 ? 15.257 2.987 -6.766 1.00 89.62 97 THR A C 1
ATOM 721 O O . THR A 1 97 ? 15.407 3.235 -7.964 1.00 89.62 97 THR A O 1
ATOM 724 N N . ILE A 1 98 ? 14.080 3.068 -6.151 1.00 92.25 98 ILE A N 1
ATOM 725 C CA . ILE A 1 98 ? 12.868 3.581 -6.787 1.00 92.25 98 ILE A CA 1
ATOM 726 C C . ILE A 1 98 ? 12.363 4.764 -5.961 1.00 92.25 98 ILE A C 1
ATOM 728 O O . ILE A 1 98 ? 12.211 4.672 -4.739 1.00 92.25 98 ILE A O 1
ATOM 732 N N . SER A 1 99 ? 12.135 5.894 -6.630 1.00 93.19 99 SER A N 1
ATOM 733 C CA . SER A 1 99 ? 11.642 7.115 -5.995 1.00 93.19 99 SER A CA 1
ATOM 734 C C . SER A 1 99 ? 10.490 7.731 -6.778 1.00 93.19 99 SER A C 1
ATOM 736 O O . SER A 1 99 ? 10.605 7.980 -7.982 1.00 93.19 99 SER A O 1
ATOM 738 N N . LEU A 1 100 ? 9.383 7.984 -6.080 1.00 93.00 100 LEU A N 1
ATOM 739 C CA . LEU A 1 100 ? 8.191 8.642 -6.605 1.00 93.00 100 LEU A CA 1
ATOM 740 C C . LEU A 1 100 ? 8.082 10.054 -6.027 1.00 93.00 100 LEU A C 1
ATOM 742 O O . LEU A 1 100 ? 8.146 10.246 -4.809 1.00 93.00 100 LEU A O 1
ATOM 746 N N . VAL A 1 101 ? 7.909 11.039 -6.910 1.00 91.25 101 VAL A N 1
ATOM 747 C CA . VAL A 1 101 ? 7.769 12.451 -6.540 1.00 91.25 101 VAL A CA 1
ATOM 748 C C . VAL A 1 101 ? 6.548 13.052 -7.225 1.00 91.25 101 VAL A C 1
ATOM 750 O O . VAL A 1 101 ? 6.591 13.439 -8.396 1.00 91.25 101 VAL A O 1
ATOM 753 N N . GLY A 1 102 ? 5.451 13.120 -6.470 1.00 88.62 102 GLY A N 1
ATOM 754 C CA . GLY A 1 102 ? 4.148 13.588 -6.937 1.00 88.62 102 GLY A CA 1
ATOM 755 C C . GLY A 1 102 ? 3.460 12.624 -7.906 1.00 88.62 102 GLY A C 1
ATOM 756 O O . GLY A 1 102 ? 2.432 12.963 -8.461 1.00 88.62 102 GLY A O 1
ATOM 757 N N . SER A 1 103 ? 4.018 11.446 -8.157 1.00 90.62 103 SER A N 1
ATOM 758 C CA . SER A 1 103 ? 3.609 10.582 -9.263 1.00 90.62 103 SER A CA 1
ATOM 759 C C . SER A 1 103 ? 2.832 9.358 -8.802 1.00 90.62 103 SER A C 1
ATOM 761 O O . SER A 1 103 ? 2.938 8.932 -7.653 1.00 90.62 103 SER A O 1
ATOM 763 N N . THR A 1 104 ? 2.078 8.760 -9.721 1.00 93.81 104 THR A N 1
ATOM 764 C CA . THR A 1 104 ? 1.365 7.504 -9.496 1.00 93.81 104 THR A CA 1
ATOM 765 C C . THR A 1 104 ? 2.128 6.345 -10.141 1.00 93.81 104 THR A C 1
ATOM 767 O O . THR A 1 104 ? 2.364 6.333 -11.351 1.00 93.81 104 THR A O 1
ATOM 770 N N . ALA A 1 105 ? 2.474 5.323 -9.366 1.00 93.44 105 ALA A N 1
ATOM 771 C CA . ALA A 1 105 ? 2.945 4.039 -9.878 1.00 93.44 105 ALA A CA 1
ATOM 772 C C . ALA A 1 105 ? 1.832 3.001 -9.721 1.00 93.44 105 ALA A C 1
ATOM 774 O O . ALA A 1 105 ? 1.382 2.748 -8.611 1.00 93.44 105 ALA A O 1
ATOM 775 N N . ASN A 1 106 ? 1.370 2.421 -10.826 1.00 94.31 106 ASN A N 1
ATOM 776 C CA . ASN A 1 106 ? 0.297 1.439 -10.864 1.00 94.31 106 ASN A CA 1
ATOM 777 C C . ASN A 1 106 ? 0.818 0.062 -11.308 1.00 94.31 106 ASN A C 1
ATOM 779 O O . ASN A 1 106 ? 1.322 -0.111 -12.422 1.00 94.31 106 ASN A O 1
ATOM 783 N N . PHE A 1 107 ? 0.680 -0.927 -10.435 1.00 94.25 107 PHE A N 1
ATOM 784 C CA . PHE A 1 107 ? 1.226 -2.266 -10.601 1.00 94.25 107 PHE A CA 1
ATOM 785 C C . PHE A 1 107 ? 0.115 -3.288 -10.867 1.00 94.25 107 PHE A C 1
ATOM 787 O O . PHE A 1 107 ? -0.843 -3.403 -10.104 1.00 94.25 107 PHE A O 1
ATOM 794 N N . PHE A 1 108 ? 0.244 -4.027 -11.969 1.00 90.62 108 PHE A N 1
ATOM 795 C CA . PHE A 1 108 ? -0.661 -5.108 -12.377 1.00 90.62 108 PHE A CA 1
ATOM 796 C C . PHE A 1 108 ? 0.017 -6.485 -12.396 1.00 90.62 108 PHE A C 1
ATOM 798 O O . PHE A 1 108 ? -0.686 -7.495 -12.356 1.00 90.62 108 PHE A O 1
ATOM 805 N N . GLY A 1 109 ? 1.347 -6.523 -12.532 1.00 88.62 109 GLY A N 1
ATOM 806 C CA . GLY A 1 109 ? 2.163 -7.736 -12.462 1.00 88.62 109 GLY A CA 1
ATOM 807 C C . GLY A 1 109 ? 2.779 -7.951 -11.080 1.00 88.62 109 GLY A C 1
ATOM 808 O O . GLY A 1 109 ? 2.483 -7.220 -10.136 1.00 88.62 109 GLY A O 1
ATOM 809 N N . ASP A 1 110 ? 3.655 -8.950 -10.972 1.00 92.62 110 ASP A N 1
ATOM 810 C CA . ASP A 1 110 ? 4.415 -9.183 -9.743 1.00 92.62 110 ASP A CA 1
ATOM 811 C C . ASP A 1 110 ? 5.546 -8.159 -9.613 1.00 92.62 110 ASP A C 1
ATOM 813 O O . ASP A 1 110 ? 6.351 -7.964 -10.525 1.00 92.62 110 ASP A O 1
ATOM 817 N N . VAL A 1 111 ? 5.615 -7.495 -8.469 1.00 94.50 111 VAL A N 1
ATOM 818 C CA . VAL A 1 111 ? 6.529 -6.390 -8.211 1.00 94.50 111 VAL A CA 1
ATOM 819 C C . VAL A 1 111 ? 7.243 -6.624 -6.884 1.00 94.50 111 VAL A C 1
ATOM 821 O O . VAL A 1 111 ? 6.610 -6.934 -5.883 1.00 94.50 111 VAL A O 1
ATOM 824 N N . SER A 1 112 ? 8.564 -6.466 -6.859 1.00 94.88 112 SER A N 1
ATOM 825 C CA . SER A 1 112 ? 9.381 -6.554 -5.645 1.00 94.88 112 SER A CA 1
ATOM 826 C C . SER A 1 112 ? 10.191 -5.272 -5.490 1.00 94.88 112 SER A C 1
ATOM 828 O O . SER A 1 112 ? 11.012 -4.944 -6.351 1.00 94.88 112 SER A O 1
ATOM 830 N N . LEU A 1 113 ? 9.913 -4.531 -4.416 1.00 93.88 113 LEU A N 1
ATOM 831 C CA . LEU A 1 113 ? 10.470 -3.207 -4.140 1.00 93.88 113 LEU A CA 1
ATOM 832 C C . LEU A 1 113 ? 11.205 -3.234 -2.805 1.00 93.88 113 LEU A C 1
ATOM 834 O O . LEU A 1 113 ? 10.615 -3.564 -1.779 1.00 93.88 113 LEU A O 1
ATOM 838 N N . ASP A 1 114 ? 12.465 -2.818 -2.811 1.00 92.31 114 ASP A N 1
ATOM 839 C CA . ASP A 1 114 ? 13.317 -2.804 -1.626 1.00 92.31 114 ASP A CA 1
ATOM 840 C C . ASP A 1 114 ? 13.627 -1.360 -1.215 1.00 92.31 114 ASP A C 1
ATOM 842 O O . ASP A 1 114 ? 14.349 -0.640 -1.894 1.00 92.31 114 ASP A O 1
ATOM 846 N N . GLY A 1 115 ? 13.036 -0.875 -0.124 1.00 88.81 115 GLY A N 1
ATOM 847 C CA . GLY A 1 115 ? 13.271 0.495 0.341 1.00 88.81 115 GLY A CA 1
ATOM 848 C C . GLY A 1 115 ? 12.769 1.590 -0.613 1.00 88.81 115 GLY A C 1
ATOM 849 O O . GLY A 1 115 ? 13.402 2.640 -0.740 1.00 88.81 115 GLY A O 1
ATOM 850 N N . ILE A 1 116 ? 11.641 1.364 -1.299 1.00 93.38 116 ILE A N 1
ATOM 851 C CA . ILE A 1 116 ? 10.997 2.388 -2.138 1.00 93.38 116 ILE A CA 1
ATOM 852 C C . ILE A 1 116 ? 10.711 3.672 -1.342 1.00 93.38 116 ILE A C 1
ATOM 854 O O . ILE A 1 116 ? 10.281 3.636 -0.188 1.00 93.38 116 ILE A O 1
ATOM 858 N N . SER A 1 117 ? 10.905 4.824 -1.984 1.00 93.25 117 SER A N 1
ATOM 859 C CA . SER A 1 117 ? 10.548 6.132 -1.428 1.00 93.25 117 SER A CA 1
ATOM 860 C C . SER A 1 117 ? 9.421 6.785 -2.225 1.00 93.25 117 SER A C 1
ATOM 862 O O . SER A 1 117 ? 9.457 6.805 -3.454 1.00 93.25 117 SER A O 1
ATOM 864 N N . ALA A 1 118 ? 8.433 7.349 -1.534 1.00 93.88 118 ALA A N 1
ATOM 865 C CA . ALA A 1 118 ? 7.378 8.141 -2.153 1.00 93.88 118 ALA A CA 1
ATOM 866 C C . ALA A 1 118 ? 7.119 9.407 -1.328 1.00 93.88 118 ALA A C 1
ATOM 868 O O . ALA A 1 118 ? 6.911 9.346 -0.113 1.00 93.88 118 ALA A O 1
ATOM 869 N N . SER A 1 119 ? 7.161 10.563 -1.991 1.00 90.69 119 SER A N 1
ATOM 870 C CA . SER A 1 119 ? 6.966 11.867 -1.350 1.00 90.69 119 SER A CA 1
ATOM 871 C C . SER A 1 119 ? 5.549 12.407 -1.539 1.00 90.69 119 SER A C 1
ATOM 873 O O . SER A 1 119 ? 4.736 11.818 -2.249 1.00 90.69 119 SER A O 1
ATOM 875 N N . SER A 1 120 ? 5.296 13.594 -0.984 1.00 91.69 120 SER A N 1
ATOM 876 C CA . SER A 1 120 ? 4.026 14.317 -1.079 1.00 91.69 120 SER A CA 1
ATOM 877 C C . SER A 1 120 ? 3.395 14.272 -2.474 1.00 91.69 120 SER A C 1
ATOM 879 O O . SER A 1 120 ? 4.046 14.598 -3.470 1.00 91.69 120 SER A O 1
ATOM 881 N N . GLY A 1 121 ? 2.128 13.853 -2.520 1.00 88.38 121 GLY A N 1
ATOM 882 C CA . GLY A 1 121 ? 1.333 13.742 -3.746 1.00 88.38 121 GLY A CA 1
ATOM 883 C C . GLY A 1 121 ? 1.601 12.489 -4.579 1.00 88.38 121 GLY A C 1
ATOM 884 O O . GLY A 1 121 ? 0.982 12.339 -5.624 1.00 88.38 121 GLY A O 1
ATOM 885 N N . SER A 1 122 ? 2.505 11.607 -4.144 1.00 94.50 122 SER A N 1
ATOM 886 C CA . SER A 1 122 ? 2.751 10.337 -4.829 1.00 94.50 122 SER A CA 1
ATOM 887 C C . SER A 1 122 ? 1.745 9.275 -4.405 1.00 94.50 122 SER A C 1
ATOM 889 O O . SER A 1 122 ? 1.304 9.249 -3.252 1.00 94.50 122 SER A O 1
ATOM 891 N N . GLU A 1 123 ? 1.440 8.359 -5.316 1.00 95.19 123 GLU A N 1
ATOM 892 C CA . GLU A 1 123 ? 0.548 7.233 -5.078 1.00 95.19 123 GLU A CA 1
ATOM 893 C C . GLU A 1 123 ? 1.159 5.924 -5.594 1.00 95.19 123 GLU A C 1
ATOM 895 O O . GLU A 1 123 ? 1.641 5.846 -6.722 1.00 95.19 123 GLU A O 1
ATOM 900 N N . ILE A 1 124 ? 1.113 4.874 -4.778 1.00 95.25 124 ILE A N 1
ATOM 901 C CA . ILE A 1 124 ? 1.389 3.500 -5.198 1.00 95.25 124 ILE A CA 1
ATOM 902 C C . ILE A 1 124 ? 0.058 2.774 -5.286 1.00 95.25 124 ILE A C 1
ATOM 904 O O . ILE A 1 124 ? -0.634 2.639 -4.283 1.00 95.25 124 ILE A O 1
ATOM 908 N N . VAL A 1 125 ? -0.292 2.280 -6.465 1.00 95.50 125 VAL A N 1
ATOM 909 C CA . VAL A 1 125 ? -1.521 1.531 -6.704 1.00 95.50 125 VAL A CA 1
ATOM 910 C C . VAL A 1 125 ? -1.170 0.076 -6.982 1.00 95.50 125 VAL A C 1
ATOM 912 O O . VAL A 1 125 ? -0.495 -0.227 -7.962 1.00 95.50 125 VAL A O 1
ATOM 915 N N . VAL A 1 126 ? -1.662 -0.830 -6.143 1.00 95.50 126 VAL A N 1
ATOM 916 C CA . VAL A 1 126 ? -1.665 -2.271 -6.412 1.00 95.50 126 VAL A CA 1
ATOM 917 C C . VAL A 1 126 ? -3.005 -2.594 -7.069 1.00 95.50 126 VAL A C 1
ATOM 919 O O . VAL A 1 126 ? -4.062 -2.430 -6.456 1.00 95.50 126 VAL A O 1
ATOM 922 N N . SER A 1 127 ? -2.980 -2.959 -8.348 1.00 93.94 127 SER A N 1
ATOM 923 C CA . SER A 1 127 ? -4.174 -3.259 -9.156 1.00 93.94 127 SER A CA 1
ATOM 924 C C . SER A 1 127 ? -4.279 -4.738 -9.534 1.00 93.94 127 SER A C 1
ATOM 926 O O . SER A 1 127 ? -5.371 -5.221 -9.838 1.00 93.94 127 SER A O 1
ATOM 928 N N . GLY A 1 128 ? -3.165 -5.469 -9.520 1.00 92.50 128 GLY A N 1
ATOM 929 C CA . GLY A 1 128 ? -3.080 -6.891 -9.844 1.00 92.50 128 GLY A CA 1
ATOM 930 C C . GLY A 1 128 ? -1.713 -7.464 -9.471 1.00 92.50 128 GLY A C 1
ATOM 931 O O . GLY A 1 128 ? -0.810 -6.706 -9.122 1.00 92.50 128 GLY A O 1
ATOM 932 N N . GLY A 1 129 ? -1.578 -8.792 -9.534 1.00 93.00 129 GLY A N 1
ATOM 933 C CA . GLY A 1 129 ? -0.358 -9.488 -9.108 1.00 93.00 129 GLY A CA 1
ATOM 934 C C . GLY A 1 129 ? -0.058 -9.298 -7.619 1.00 93.00 129 GLY A C 1
ATOM 935 O O . GLY A 1 129 ? -0.932 -8.887 -6.849 1.00 93.00 129 GLY A O 1
ATOM 936 N N . THR A 1 130 ? 1.177 -9.595 -7.224 1.00 94.94 130 THR A N 1
ATOM 937 C CA . THR A 1 130 ? 1.688 -9.322 -5.875 1.00 94.94 130 THR A CA 1
ATOM 938 C C . THR A 1 130 ? 2.702 -8.187 -5.913 1.00 94.94 130 THR A C 1
ATOM 940 O O . THR A 1 130 ? 3.707 -8.282 -6.606 1.00 94.94 130 THR A O 1
ATOM 943 N N . THR A 1 131 ? 2.487 -7.128 -5.135 1.00 96.19 131 THR A N 1
ATOM 944 C CA . THR A 1 131 ? 3.505 -6.105 -4.857 1.00 96.19 131 THR A CA 1
ATOM 945 C C . THR A 1 131 ? 4.107 -6.361 -3.480 1.00 96.19 131 THR A C 1
ATOM 947 O O . THR A 1 131 ? 3.495 -6.028 -2.468 1.00 96.19 131 THR A O 1
ATOM 950 N N . SER A 1 132 ? 5.297 -6.955 -3.442 1.00 95.62 132 SER A N 1
ATOM 951 C CA . SER A 1 132 ? 6.058 -7.205 -2.219 1.00 95.62 132 SER A CA 1
ATOM 952 C C . SER A 1 132 ? 6.965 -6.022 -1.898 1.00 95.62 132 SER A C 1
ATOM 954 O O . SER A 1 132 ? 7.762 -5.586 -2.734 1.00 95.62 132 SER A O 1
ATOM 956 N N . LEU A 1 133 ? 6.866 -5.529 -0.668 1.00 95.44 133 LEU A N 1
ATOM 957 C CA . LEU A 1 133 ? 7.756 -4.515 -0.121 1.00 95.44 133 LEU A CA 1
ATOM 958 C C . LEU A 1 133 ? 8.757 -5.163 0.848 1.00 95.44 133 LEU A C 1
ATOM 960 O O . LEU A 1 133 ? 8.398 -6.021 1.656 1.00 95.44 133 LEU A O 1
ATOM 964 N N . SER A 1 134 ? 10.011 -4.727 0.783 1.00 92.62 134 SER A N 1
ATOM 965 C CA . SER A 1 134 ? 11.087 -5.091 1.709 1.00 92.62 134 SER A CA 1
ATOM 966 C C . SER A 1 134 ? 11.971 -3.883 2.030 1.00 92.62 134 SER A C 1
ATOM 968 O O . SER A 1 134 ? 11.742 -2.770 1.543 1.00 92.62 134 SER A O 1
ATOM 970 N N . GLY A 1 135 ? 12.974 -4.085 2.885 1.00 89.31 135 GLY A N 1
ATOM 971 C CA . GLY A 1 135 ? 13.885 -3.022 3.299 1.00 89.31 135 GLY A CA 1
ATOM 972 C C . GLY A 1 135 ? 13.184 -1.997 4.190 1.00 89.31 135 GLY A C 1
ATOM 973 O O . GLY A 1 135 ? 12.336 -2.351 5.006 1.00 89.31 135 GLY A O 1
ATOM 974 N N . ILE A 1 136 ? 13.547 -0.719 4.051 1.00 90.00 136 ILE A N 1
ATOM 975 C CA . ILE A 1 136 ? 12.951 0.385 4.822 1.00 90.00 136 ILE A CA 1
ATOM 976 C C . ILE A 1 136 ? 12.263 1.347 3.845 1.00 90.00 136 ILE A C 1
ATOM 978 O O . ILE A 1 136 ? 12.912 2.284 3.367 1.00 90.00 136 ILE A O 1
ATOM 982 N N . PRO A 1 137 ? 10.982 1.125 3.488 1.00 92.69 137 PRO A N 1
ATOM 983 C CA . PRO A 1 137 ? 10.245 2.079 2.674 1.00 92.69 137 PRO A CA 1
ATOM 984 C C . PRO A 1 137 ? 10.086 3.423 3.383 1.00 92.69 137 PRO A C 1
ATOM 986 O O . PRO A 1 137 ? 10.005 3.496 4.609 1.00 92.69 137 PRO A O 1
ATOM 989 N N . ASN A 1 138 ? 10.005 4.497 2.603 1.00 92.44 138 ASN A N 1
ATOM 990 C CA . ASN A 1 138 ? 9.789 5.842 3.124 1.00 92.44 138 ASN A CA 1
ATOM 991 C C . ASN A 1 138 ? 8.579 6.483 2.446 1.00 92.44 138 ASN A C 1
ATOM 993 O O . ASN A 1 138 ? 8.673 6.962 1.313 1.00 92.44 138 ASN A O 1
ATOM 997 N N . PHE A 1 139 ? 7.457 6.496 3.162 1.00 93.31 139 PHE A N 1
ATOM 998 C CA . PHE A 1 139 ? 6.200 7.081 2.714 1.00 93.31 139 PHE A CA 1
ATOM 999 C C . PHE A 1 139 ? 5.909 8.347 3.509 1.00 93.31 139 PHE A C 1
ATOM 1001 O O . PHE A 1 139 ? 5.528 8.292 4.679 1.00 93.31 139 PHE A O 1
ATOM 1008 N N . ASN A 1 140 ? 6.108 9.492 2.858 1.00 90.19 140 ASN A N 1
ATOM 1009 C CA . ASN A 1 140 ? 5.898 10.807 3.448 1.00 90.19 140 ASN A CA 1
ATOM 1010 C C . ASN A 1 140 ? 4.850 11.566 2.639 1.00 90.19 140 ASN A C 1
ATOM 1012 O O . ASN A 1 140 ? 5.125 11.967 1.505 1.00 90.19 140 ASN A O 1
ATOM 1016 N N . LEU A 1 141 ? 3.664 11.770 3.225 1.00 92.25 141 LEU A N 1
ATOM 1017 C CA . LEU A 1 141 ? 2.514 12.389 2.553 1.00 92.25 141 LEU A CA 1
ATOM 1018 C C . LEU A 1 141 ? 2.145 11.653 1.248 1.00 92.25 141 LEU A C 1
ATOM 1020 O O . LEU A 1 141 ? 1.730 12.273 0.264 1.00 92.25 141 LEU A O 1
ATOM 1024 N N . ALA A 1 142 ? 2.351 10.335 1.235 1.00 94.69 142 ALA A N 1
ATOM 1025 C CA . ALA A 1 142 ? 2.104 9.464 0.094 1.00 94.69 142 ALA A CA 1
ATOM 1026 C C . ALA A 1 142 ? 0.834 8.636 0.304 1.00 94.69 142 ALA A C 1
ATOM 1028 O O . ALA A 1 142 ? 0.401 8.406 1.435 1.00 94.69 142 ALA A O 1
ATOM 1029 N N . THR A 1 143 ? 0.249 8.176 -0.797 1.00 96.38 143 THR A N 1
ATOM 1030 C CA . THR A 1 143 ? -0.896 7.265 -0.779 1.00 96.38 143 THR A CA 1
ATOM 1031 C C . THR A 1 143 ? -0.472 5.875 -1.243 1.00 96.38 143 THR A C 1
ATOM 1033 O O . THR A 1 143 ? 0.266 5.737 -2.214 1.00 96.38 143 THR A O 1
ATOM 1036 N N . ILE A 1 144 ? -0.942 4.838 -0.562 1.00 96.88 144 ILE A N 1
ATOM 1037 C CA . ILE A 1 144 ? -0.883 3.455 -1.025 1.00 96.88 144 ILE A CA 1
ATOM 1038 C C . ILE A 1 144 ? -2.322 3.000 -1.222 1.00 96.88 144 ILE A C 1
ATOM 1040 O O . ILE A 1 144 ? -3.095 2.976 -0.270 1.00 96.88 144 ILE A O 1
ATOM 1044 N N . THR A 1 145 ? -2.677 2.622 -2.440 1.00 96.19 145 THR A N 1
ATOM 1045 C CA . THR A 1 145 ? -4.013 2.166 -2.804 1.00 96.19 145 THR A CA 1
ATOM 1046 C C . THR A 1 145 ? -3.953 0.702 -3.220 1.00 96.19 145 THR A C 1
ATOM 1048 O O . THR A 1 145 ? -3.412 0.363 -4.269 1.00 96.19 145 THR A O 1
ATOM 1051 N N . VAL A 1 146 ? -4.560 -0.183 -2.435 1.00 95.12 146 VAL A N 1
ATOM 1052 C CA . VAL A 1 146 ? -4.767 -1.585 -2.817 1.00 95.12 146 VAL A CA 1
ATOM 1053 C C . VAL A 1 146 ? -6.146 -1.685 -3.462 1.00 95.12 146 VAL A C 1
ATOM 1055 O O . VAL A 1 146 ? -7.179 -1.643 -2.795 1.00 95.12 146 VAL A O 1
ATOM 1058 N N . SER A 1 147 ? -6.164 -1.708 -4.791 1.00 92.62 147 SER A N 1
ATOM 1059 C CA . SER A 1 147 ? -7.368 -1.722 -5.638 1.00 92.62 147 SER A CA 1
ATOM 1060 C C . SER A 1 147 ? -7.627 -3.077 -6.309 1.00 92.62 147 SER A C 1
ATOM 1062 O O . SER A 1 147 ? -8.685 -3.290 -6.906 1.00 92.62 147 SER A O 1
ATOM 1064 N N . GLY A 1 148 ? -6.680 -4.001 -6.169 1.00 90.56 148 GLY A N 1
ATOM 1065 C CA . GLY A 1 148 ? -6.703 -5.387 -6.618 1.00 90.56 148 GLY A CA 1
ATOM 1066 C C . GLY A 1 148 ? -5.354 -6.047 -6.314 1.00 90.56 148 GLY A C 1
ATOM 1067 O O . GLY A 1 148 ? -4.433 -5.374 -5.861 1.00 90.56 148 GLY A O 1
ATOM 1068 N N . GLY A 1 149 ? -5.226 -7.353 -6.555 1.00 91.62 149 GLY A N 1
ATOM 1069 C CA . GLY A 1 149 ? -3.983 -8.083 -6.268 1.00 91.62 149 GLY A CA 1
ATOM 1070 C C . GLY A 1 149 ? -3.673 -8.206 -4.771 1.00 91.62 149 GLY A C 1
ATOM 1071 O O . GLY A 1 149 ? -4.586 -8.195 -3.944 1.00 91.62 149 GLY A O 1
ATOM 1072 N N . THR A 1 150 ? -2.387 -8.330 -4.439 1.00 93.19 150 THR A N 1
ATOM 1073 C CA . THR A 1 150 ? -1.889 -8.484 -3.065 1.00 93.19 150 THR A CA 1
ATOM 1074 C C . THR A 1 150 ? -0.770 -7.484 -2.779 1.00 93.19 150 THR A C 1
ATOM 1076 O O . THR A 1 150 ? 0.238 -7.464 -3.481 1.00 93.19 150 THR A O 1
ATOM 1079 N N . LEU A 1 151 ? -0.917 -6.676 -1.729 1.00 94.50 151 LEU A N 1
ATOM 1080 C CA . LEU A 1 151 ? 0.195 -5.943 -1.121 1.00 94.50 151 LEU A CA 1
ATOM 1081 C C . LEU A 1 151 ? 0.858 -6.863 -0.091 1.00 94.50 151 LEU A C 1
ATOM 1083 O O . LEU A 1 151 ? 0.230 -7.218 0.901 1.00 94.50 151 LEU A O 1
ATOM 1087 N N . ASP A 1 152 ? 2.101 -7.267 -0.324 1.00 94.50 152 ASP A N 1
ATOM 1088 C CA . ASP A 1 152 ? 2.835 -8.179 0.553 1.00 94.50 152 ASP A CA 1
ATOM 1089 C C . ASP A 1 152 ? 3.890 -7.427 1.373 1.00 94.50 152 ASP A C 1
ATOM 1091 O O . ASP A 1 152 ? 4.830 -6.834 0.850 1.00 94.50 152 ASP A O 1
ATOM 1095 N N . LEU A 1 153 ? 3.710 -7.456 2.686 1.00 93.50 153 LEU A N 1
ATOM 1096 C CA . LEU A 1 153 ? 4.527 -6.804 3.704 1.00 93.50 153 LEU A CA 1
ATOM 1097 C C . LEU A 1 153 ? 5.300 -7.832 4.547 1.00 93.50 153 LEU A C 1
ATOM 1099 O O . LEU A 1 153 ? 5.826 -7.500 5.608 1.00 93.50 153 LEU A O 1
ATOM 1103 N N . SER A 1 154 ? 5.373 -9.096 4.117 1.00 91.12 154 SER A N 1
ATOM 1104 C CA . SER A 1 154 ? 6.094 -10.148 4.848 1.00 91.12 154 SER A CA 1
ATOM 1105 C C . SER A 1 154 ? 7.592 -9.856 5.014 1.00 91.12 154 SER A C 1
ATOM 1107 O O . SER A 1 154 ? 8.194 -10.299 5.992 1.00 91.12 154 SER A O 1
ATOM 1109 N N . GLY A 1 155 ? 8.179 -9.067 4.106 1.00 91.19 155 GLY A N 1
ATOM 1110 C CA . GLY A 1 155 ? 9.570 -8.611 4.160 1.00 91.19 155 GLY A CA 1
ATOM 1111 C C . GLY A 1 155 ? 9.827 -7.379 5.036 1.00 91.19 155 GLY A C 1
ATOM 1112 O O . GLY A 1 155 ? 10.966 -6.913 5.070 1.00 91.19 155 GLY A O 1
ATOM 1113 N N . ILE A 1 156 ? 8.806 -6.837 5.713 1.00 91.81 156 ILE A N 1
ATOM 1114 C CA . ILE A 1 156 ? 8.892 -5.622 6.535 1.00 91.81 156 ILE A CA 1
ATOM 1115 C C . ILE A 1 156 ? 8.353 -5.913 7.932 1.00 91.81 156 ILE A C 1
ATOM 1117 O O . ILE A 1 156 ? 7.173 -6.213 8.084 1.00 91.81 156 ILE A O 1
ATOM 1121 N N . GLU A 1 157 ? 9.196 -5.772 8.956 1.00 92.19 157 GLU A N 1
ATOM 1122 C CA . GLU A 1 157 ? 8.773 -5.909 10.358 1.00 92.19 157 GLU A CA 1
ATOM 1123 C C . GLU A 1 157 ? 7.765 -4.819 10.752 1.00 92.19 157 GLU A C 1
ATOM 1125 O O . GLU A 1 157 ? 6.734 -5.111 11.347 1.00 92.19 157 GLU A O 1
ATOM 1130 N N . GLU A 1 158 ? 8.025 -3.568 10.374 1.00 92.38 158 GLU A N 1
ATOM 1131 C CA . GLU A 1 158 ? 7.135 -2.442 10.653 1.00 92.38 158 GLU A CA 1
ATOM 1132 C C . GLU A 1 158 ? 7.020 -1.528 9.430 1.00 92.38 158 GLU A C 1
ATOM 1134 O O . GLU A 1 158 ? 7.987 -0.887 9.012 1.00 92.38 158 GLU A O 1
ATOM 1139 N N . LEU A 1 159 ? 5.828 -1.469 8.834 1.00 94.19 159 LEU A N 1
ATOM 1140 C CA . LEU A 1 159 ? 5.519 -0.490 7.800 1.00 94.19 159 LEU A CA 1
ATOM 1141 C C . LEU A 1 159 ? 5.099 0.814 8.478 1.00 94.19 159 LEU A C 1
ATOM 1143 O O . LEU A 1 159 ? 3.983 0.911 8.984 1.00 94.19 159 LEU A O 1
ATOM 1147 N N . GLN A 1 160 ? 5.964 1.825 8.444 1.00 93.19 160 GLN A N 1
ATOM 1148 C CA . GLN A 1 160 ? 5.658 3.144 8.996 1.00 93.19 160 GLN A CA 1
ATOM 1149 C C . GLN A 1 160 ? 5.047 4.073 7.941 1.00 93.19 160 GLN A C 1
ATOM 1151 O O . GLN A 1 160 ? 5.683 4.422 6.943 1.00 93.19 160 GLN A O 1
ATOM 1156 N N . LEU A 1 161 ? 3.825 4.535 8.195 1.00 94.69 161 LEU A N 1
ATOM 1157 C CA . LEU A 1 161 ? 3.154 5.564 7.405 1.00 94.69 161 LEU A CA 1
ATOM 1158 C C . LEU A 1 161 ? 3.223 6.899 8.145 1.00 94.69 161 LEU A C 1
ATOM 1160 O O . LEU A 1 161 ? 2.539 7.097 9.152 1.00 94.69 161 LEU A O 1
ATOM 1164 N N . GLN A 1 162 ? 4.038 7.823 7.629 1.00 92.12 162 GLN A N 1
ATOM 1165 C CA . GLN A 1 162 ? 4.271 9.130 8.250 1.00 92.12 162 GLN A CA 1
ATOM 1166 C C . GLN A 1 162 ? 3.069 10.065 8.099 1.00 92.12 162 GLN A C 1
ATOM 1168 O O . GLN A 1 162 ? 2.190 9.839 7.263 1.00 92.12 162 GLN A O 1
ATOM 1173 N N . SER A 1 163 ? 3.077 11.157 8.866 1.00 94.00 163 SER A N 1
ATOM 1174 C CA . SER A 1 163 ? 1.946 12.078 8.976 1.00 94.00 163 SER A CA 1
ATOM 1175 C C . SER A 1 163 ? 1.415 12.547 7.622 1.00 94.00 163 SER A C 1
ATOM 1177 O O . SER A 1 163 ? 2.171 12.920 6.725 1.00 94.00 163 SER A O 1
ATOM 1179 N N . GLY A 1 164 ? 0.090 12.486 7.484 1.00 93.44 164 GLY A N 1
ATOM 1180 C CA . GLY A 1 164 ? -0.657 12.817 6.274 1.00 93.44 164 GLY A CA 1
ATOM 1181 C C . GLY A 1 164 ? -0.537 11.803 5.130 1.00 93.44 164 GLY A C 1
ATOM 1182 O O . GLY A 1 164 ? -1.063 12.065 4.051 1.00 93.44 164 GLY A O 1
ATOM 1183 N N . SER A 1 165 ? 0.116 10.655 5.344 1.00 97.00 165 SER A N 1
ATOM 1184 C CA . SER A 1 165 ? 0.035 9.517 4.420 1.00 97.00 165 SER A CA 1
ATOM 1185 C C . SER A 1 165 ? -1.314 8.800 4.534 1.00 97.00 165 SER A C 1
ATOM 1187 O O . SER A 1 165 ? -1.998 8.884 5.561 1.00 97.00 165 SER A O 1
ATOM 1189 N N . LEU A 1 166 ? -1.680 8.073 3.481 1.00 97.12 166 LEU A N 1
ATOM 1190 C CA . LEU A 1 166 ? -2.926 7.317 3.386 1.00 97.12 166 LEU A CA 1
ATOM 1191 C C . LEU A 1 166 ? -2.647 5.892 2.901 1.00 97.12 166 LEU A C 1
ATOM 1193 O O . LEU A 1 166 ? -2.048 5.706 1.848 1.00 97.12 166 LEU A O 1
ATOM 1197 N N . LEU A 1 167 ? -3.134 4.890 3.625 1.00 97.00 167 LEU A N 1
ATOM 1198 C CA . LEU A 1 167 ? -3.319 3.538 3.107 1.00 97.00 167 LEU A CA 1
ATOM 1199 C C . LEU A 1 167 ? -4.805 3.340 2.819 1.00 97.00 167 LEU A C 1
ATOM 1201 O O . LEU A 1 167 ? -5.644 3.476 3.706 1.00 97.00 167 LEU A O 1
ATOM 1205 N N . GLN A 1 168 ? -5.146 3.037 1.576 1.00 96.12 168 GLN A N 1
ATOM 1206 C CA . GLN A 1 168 ? -6.512 2.818 1.144 1.00 96.12 168 GLN A CA 1
ATOM 1207 C C . GLN A 1 168 ? -6.656 1.408 0.585 1.00 96.12 168 GLN A C 1
ATOM 1209 O O . GLN A 1 168 ? -6.169 1.085 -0.497 1.00 96.12 168 GLN A O 1
ATOM 1214 N N . TRP A 1 169 ? -7.369 0.561 1.313 1.00 95.31 169 TRP A N 1
ATOM 1215 C CA . TRP A 1 169 ? -7.658 -0.796 0.891 1.00 95.31 169 TRP A CA 1
ATOM 1216 C C . TRP A 1 169 ? -9.062 -0.870 0.308 1.00 95.31 169 TRP A C 1
ATOM 1218 O O . TRP A 1 169 ? -10.053 -0.944 1.028 1.00 95.31 169 TRP A O 1
ATOM 1228 N N . ASN A 1 170 ? -9.142 -0.810 -1.016 1.00 93.12 170 ASN A N 1
ATOM 1229 C CA . ASN A 1 170 ? -10.389 -0.799 -1.772 1.00 93.12 170 ASN A CA 1
ATOM 1230 C C . ASN A 1 170 ? -10.801 -2.194 -2.260 1.00 93.12 170 ASN A C 1
ATOM 1232 O O . ASN A 1 170 ? -11.993 -2.443 -2.426 1.00 93.12 170 ASN A O 1
ATOM 1236 N N . ASN A 1 171 ? -9.839 -3.088 -2.509 1.00 90.81 171 ASN A N 1
ATOM 1237 C CA . ASN A 1 171 ? -10.051 -4.485 -2.903 1.00 90.81 171 ASN A CA 1
ATOM 1238 C C . ASN A 1 171 ? -8.732 -5.281 -2.769 1.00 90.81 171 ASN A C 1
ATOM 1240 O O . ASN A 1 171 ? -7.696 -4.684 -2.495 1.00 90.81 171 ASN A O 1
ATOM 1244 N N . GLY A 1 172 ? -8.741 -6.593 -3.021 1.00 88.94 172 GLY A N 1
ATOM 1245 C CA . GLY A 1 172 ? -7.537 -7.436 -2.961 1.00 88.94 172 GLY A CA 1
ATOM 1246 C C . GLY A 1 172 ? -7.122 -7.793 -1.531 1.00 88.94 172 GLY A C 1
ATOM 1247 O O . GLY A 1 172 ? -7.935 -7.685 -0.616 1.00 88.94 172 GLY A O 1
ATOM 1248 N N . ASP A 1 173 ? -5.862 -8.182 -1.343 1.00 89.69 173 ASP A N 1
ATOM 1249 C CA . ASP A 1 173 ? -5.322 -8.652 -0.061 1.00 89.69 173 ASP A CA 1
ATOM 1250 C C . ASP A 1 173 ? -4.153 -7.789 0.439 1.00 89.69 173 ASP A C 1
ATOM 1252 O O . ASP A 1 173 ? -3.373 -7.255 -0.352 1.00 89.69 173 ASP A O 1
ATOM 1256 N N . ILE A 1 174 ? -3.995 -7.700 1.763 1.00 92.06 174 ILE A N 1
ATOM 1257 C CA . ILE A 1 174 ? -2.793 -7.165 2.414 1.00 92.06 174 ILE A CA 1
ATOM 1258 C C . ILE A 1 174 ? -2.167 -8.302 3.222 1.00 92.06 174 ILE A C 1
ATOM 1260 O O . ILE A 1 174 ? -2.614 -8.641 4.313 1.00 92.06 174 ILE A O 1
ATOM 1264 N N . SER A 1 175 ? -1.128 -8.915 2.667 1.00 89.69 175 SER A N 1
ATOM 1265 C CA . SER A 1 175 ? -0.414 -10.012 3.309 1.00 89.69 175 SER A CA 1
ATOM 1266 C C . SER A 1 175 ? 0.647 -9.460 4.251 1.00 89.69 175 SER A C 1
ATOM 1268 O O . SER A 1 175 ? 1.574 -8.779 3.828 1.00 89.69 175 SER A O 1
ATOM 1270 N N . THR A 1 176 ? 0.540 -9.784 5.530 1.00 87.00 176 THR A N 1
ATOM 1271 C CA . THR A 1 176 ? 1.539 -9.481 6.561 1.00 87.00 176 THR A CA 1
ATOM 1272 C C . THR A 1 176 ? 1.943 -10.781 7.265 1.00 87.00 176 THR A C 1
ATOM 1274 O O . THR A 1 176 ? 1.318 -11.832 7.080 1.00 87.00 176 THR A O 1
ATOM 1277 N N . SER A 1 177 ? 3.020 -10.733 8.049 1.00 85.38 177 SER A N 1
ATOM 1278 C CA . SER A 1 177 ? 3.342 -11.799 9.001 1.00 85.38 177 SER A CA 1
ATOM 1279 C C . SER A 1 177 ? 2.763 -11.457 10.378 1.00 85.38 177 SER A C 1
ATOM 1281 O O . SER A 1 177 ? 2.634 -10.279 10.706 1.00 85.38 177 SER A O 1
ATOM 1283 N N . ALA A 1 178 ? 2.468 -12.472 11.196 1.00 82.56 178 ALA A N 1
ATOM 1284 C CA . ALA A 1 178 ? 1.834 -12.294 12.505 1.00 82.56 178 ALA A CA 1
ATOM 1285 C C . ALA A 1 178 ? 2.614 -11.378 13.470 1.00 82.56 178 ALA A C 1
ATOM 1287 O O . ALA A 1 178 ? 2.057 -10.808 14.403 1.00 82.56 178 ALA A O 1
ATOM 1288 N N . THR A 1 179 ? 3.925 -11.245 13.262 1.00 86.38 179 THR A N 1
ATOM 1289 C CA . THR A 1 179 ? 4.800 -10.386 14.071 1.00 86.38 179 THR A CA 1
ATOM 1290 C C . THR A 1 179 ? 5.049 -9.019 13.447 1.00 86.38 179 THR A C 1
ATOM 1292 O O . THR A 1 179 ? 5.755 -8.217 14.049 1.00 86.38 179 THR A O 1
ATOM 1295 N N . ASN A 1 180 ? 4.534 -8.775 12.242 1.00 91.69 180 ASN A N 1
ATOM 1296 C CA . ASN A 1 180 ? 4.745 -7.527 11.525 1.00 91.69 180 ASN A CA 1
ATOM 1297 C C . ASN A 1 180 ? 3.594 -6.566 11.807 1.00 91.69 180 ASN A C 1
ATOM 1299 O O . ASN A 1 180 ? 2.455 -6.999 11.990 1.00 91.69 180 ASN A O 1
ATOM 1303 N N . THR A 1 181 ? 3.880 -5.269 11.758 1.00 92.94 181 THR A N 1
ATOM 1304 C CA . THR A 1 181 ? 2.912 -4.224 12.095 1.00 92.94 181 THR A CA 1
ATOM 1305 C C . THR A 1 181 ? 2.817 -3.164 11.004 1.00 92.94 181 THR A C 1
ATOM 1307 O O . THR A 1 181 ? 3.819 -2.732 10.437 1.00 92.94 181 THR A O 1
ATOM 1310 N N . ILE A 1 182 ? 1.599 -2.695 10.733 1.00 95.12 182 ILE A N 1
ATOM 1311 C CA . ILE A 1 182 ? 1.356 -1.437 10.023 1.00 95.12 182 ILE A CA 1
ATOM 1312 C C . ILE A 1 182 ? 1.227 -0.338 11.076 1.00 95.12 182 ILE A C 1
ATOM 1314 O O . ILE A 1 182 ? 0.232 -0.283 11.798 1.00 95.12 182 ILE A O 1
ATOM 1318 N N . GLN A 1 183 ? 2.230 0.530 11.168 1.00 95.44 183 GLN A N 1
ATOM 1319 C CA . GLN A 1 183 ? 2.235 1.651 12.098 1.00 95.44 183 GLN A CA 1
ATOM 1320 C C . GLN A 1 183 ? 1.789 2.930 11.391 1.00 95.44 183 GLN A C 1
ATOM 1322 O O . GLN A 1 183 ? 2.383 3.380 10.407 1.00 95.44 183 GLN A O 1
ATOM 1327 N N . LEU A 1 184 ? 0.742 3.543 11.926 1.00 96.62 184 LEU A N 1
ATOM 1328 C CA . LEU A 1 184 ? 0.180 4.798 11.457 1.00 96.62 184 LEU A CA 1
ATOM 1329 C C . LEU A 1 184 ? 0.597 5.898 12.429 1.00 96.62 184 LEU A C 1
ATOM 1331 O O . LEU A 1 184 ? 0.274 5.812 13.611 1.00 96.62 184 LEU A O 1
ATOM 1335 N N . ALA A 1 185 ? 1.319 6.904 11.929 1.00 94.06 185 ALA A N 1
ATOM 1336 C CA . ALA A 1 185 ? 1.826 8.044 12.685 1.00 94.06 185 ALA A CA 1
ATOM 1337 C C . ALA A 1 185 ? 1.299 9.368 12.122 1.00 94.06 185 ALA A C 1
ATOM 1339 O O . ALA A 1 185 ? 1.891 9.945 11.210 1.00 94.06 185 ALA A O 1
ATOM 1340 N N . GLY A 1 186 ? 0.170 9.856 12.641 1.00 95.31 186 GLY A N 1
ATOM 1341 C CA . GLY A 1 186 ? -0.534 11.013 12.088 1.00 95.31 186 GLY A CA 1
ATOM 1342 C C . GLY A 1 186 ? -1.099 10.754 10.687 1.00 95.31 186 GLY A C 1
ATOM 1343 O O . GLY A 1 186 ? -1.238 11.693 9.899 1.00 95.31 186 GLY A O 1
ATOM 1344 N N . SER A 1 187 ? -1.322 9.486 10.336 1.00 97.06 187 SER A N 1
ATOM 1345 C CA . SER A 1 187 ? -1.724 9.007 9.009 1.00 97.06 187 SER A CA 1
ATOM 1346 C C . SER A 1 187 ? -3.058 8.266 9.064 1.00 97.06 187 SER A C 1
ATOM 1348 O O . SER A 1 187 ? -3.632 8.059 10.132 1.00 97.06 187 SER A O 1
ATOM 1350 N N . THR A 1 188 ? -3.612 7.942 7.896 1.00 97.75 188 THR A N 1
ATOM 1351 C CA . THR A 1 188 ? -4.946 7.338 7.796 1.00 97.75 188 THR A CA 1
ATOM 1352 C C . THR A 1 188 ? -4.893 5.979 7.114 1.00 97.75 188 THR A C 1
ATOM 1354 O O . THR A 1 188 ? -4.233 5.829 6.089 1.00 97.75 188 THR A O 1
ATOM 1357 N N . PHE A 1 189 ? -5.633 5.008 7.645 1.00 97.25 189 PHE A N 1
ATOM 1358 C CA . PHE A 1 189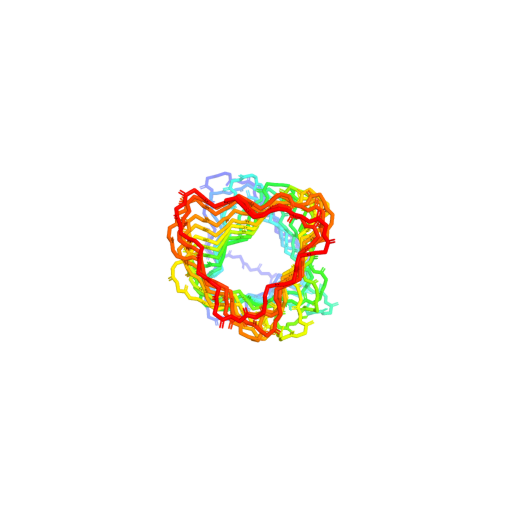 ? -5.916 3.737 6.987 1.00 97.25 189 PHE A CA 1
ATOM 1359 C C . PHE A 1 189 ? -7.425 3.578 6.784 1.00 97.25 189 PHE A C 1
ATOM 1361 O O . PHE A 1 189 ? -8.193 3.553 7.742 1.00 97.25 189 PHE A O 1
ATOM 1368 N N . VAL A 1 190 ? -7.856 3.472 5.527 1.00 97.12 190 VAL A N 1
ATOM 1369 C CA . VAL A 1 190 ? -9.248 3.219 5.145 1.00 97.12 190 VAL A CA 1
ATOM 1370 C C . VAL A 1 190 ? -9.399 1.802 4.598 1.00 97.12 190 VAL A C 1
ATOM 1372 O O . VAL A 1 190 ? -8.817 1.460 3.569 1.00 97.12 190 VAL A O 1
ATOM 1375 N N . VAL A 1 191 ? -10.241 1.000 5.245 1.00 95.12 191 VAL A N 1
ATOM 1376 C CA . VAL A 1 191 ? -10.660 -0.336 4.809 1.00 95.12 191 VAL A CA 1
ATOM 1377 C C . VAL A 1 191 ? -12.023 -0.225 4.126 1.00 95.12 191 VAL A C 1
ATOM 1379 O O . VAL A 1 191 ? -13.068 -0.193 4.775 1.00 95.12 191 VAL A O 1
ATOM 1382 N N . ALA A 1 192 ? -12.015 -0.136 2.799 1.00 92.38 192 ALA A N 1
ATOM 1383 C CA . ALA A 1 192 ? -13.205 -0.056 1.952 1.00 92.38 192 ALA A CA 1
ATOM 1384 C C . ALA A 1 192 ? -13.526 -1.369 1.213 1.00 92.38 192 ALA A C 1
ATOM 1386 O O . ALA A 1 192 ? -14.661 -1.552 0.766 1.00 92.38 192 ALA A O 1
ATOM 1387 N N . ALA A 1 193 ? -12.569 -2.295 1.127 1.00 83.94 193 ALA A N 1
ATOM 1388 C CA . ALA A 1 193 ? -12.739 -3.623 0.549 1.00 83.94 193 ALA A CA 1
ATOM 1389 C C . ALA A 1 193 ? -13.680 -4.500 1.385 1.00 83.94 193 ALA A C 1
ATOM 1391 O O . ALA A 1 193 ? -13.557 -4.568 2.607 1.00 83.94 193 ALA A O 1
ATOM 1392 N N . SER A 1 194 ? -14.605 -5.206 0.733 1.00 76.88 194 SER A N 1
ATOM 1393 C CA . SER A 1 194 ? -15.365 -6.283 1.373 1.00 76.88 194 SER A CA 1
ATOM 1394 C C . SER A 1 194 ? -14.682 -7.620 1.115 1.00 76.88 194 SER A C 1
ATOM 1396 O O . SER A 1 194 ? -14.590 -8.038 -0.041 1.00 76.88 194 SER A O 1
ATOM 1398 N N . GLY A 1 195 ? -14.286 -8.319 2.177 1.00 67.31 195 GLY A N 1
ATOM 1399 C CA . GLY A 1 195 ? -13.490 -9.536 2.036 1.00 67.31 195 GLY A CA 1
ATOM 1400 C C . GLY A 1 195 ? -12.021 -9.218 1.751 1.00 67.31 195 GLY A C 1
ATOM 1401 O O . GLY A 1 195 ? -11.696 -8.214 1.125 1.00 67.31 195 GLY A O 1
ATOM 1402 N N . GLY A 1 196 ? -11.148 -10.058 2.293 1.00 78.69 196 GLY A N 1
ATOM 1403 C CA . GLY A 1 196 ? -9.718 -9.803 2.411 1.00 78.69 196 GLY A CA 1
ATOM 1404 C C . GLY A 1 196 ? -9.242 -10.127 3.825 1.00 78.69 196 GLY A C 1
ATOM 1405 O O . GLY A 1 196 ? -10.051 -10.214 4.761 1.00 78.69 196 GLY A O 1
ATOM 1406 N N . THR A 1 197 ? -7.936 -10.321 3.967 1.00 84.00 197 THR A N 1
ATOM 1407 C CA . THR A 1 197 ? -7.300 -10.684 5.237 1.00 84.00 197 THR A CA 1
ATOM 1408 C C . THR A 1 197 ? -6.106 -9.780 5.513 1.00 84.00 197 THR A C 1
ATOM 1410 O O . THR A 1 197 ? -5.325 -9.529 4.602 1.00 84.00 197 THR A O 1
ATOM 1413 N N . ILE A 1 198 ? -5.964 -9.329 6.764 1.00 87.00 198 ILE A N 1
ATOM 1414 C CA . ILE A 1 198 ? -4.705 -8.824 7.337 1.00 87.00 198 ILE A CA 1
ATOM 1415 C C . ILE A 1 198 ? -4.242 -9.839 8.378 1.00 87.00 198 ILE A C 1
ATOM 1417 O O . ILE A 1 198 ? -5.028 -10.262 9.226 1.00 87.00 198 ILE A O 1
ATOM 1421 N N . ASN A 1 199 ? -2.972 -10.223 8.299 1.00 84.62 199 ASN A N 1
ATOM 1422 C CA . ASN A 1 199 ? -2.359 -11.263 9.120 1.00 84.62 199 ASN A CA 1
ATOM 1423 C C . ASN A 1 199 ? -1.193 -10.674 9.927 1.00 84.62 199 ASN A C 1
ATOM 1425 O O . ASN A 1 199 ? -0.034 -10.910 9.586 1.00 84.62 199 ASN A O 1
ATOM 1429 N N . GLY A 1 200 ? -1.469 -9.736 10.831 1.00 87.75 200 GLY A N 1
ATOM 1430 C CA . GLY A 1 200 ? -0.447 -8.898 11.469 1.00 87.75 200 GLY A CA 1
ATOM 1431 C C . GLY A 1 200 ? -1.030 -7.696 12.210 1.00 87.75 200 GLY A C 1
ATOM 1432 O O . GLY A 1 200 ? -2.233 -7.445 12.169 1.00 87.75 200 GLY A O 1
ATOM 1433 N N . GLY A 1 201 ? -0.174 -6.970 12.923 1.00 93.19 201 GLY A N 1
ATOM 1434 C CA . GLY A 1 201 ? -0.557 -5.857 13.783 1.00 93.19 201 GLY A CA 1
ATOM 1435 C C . GLY A 1 201 ? -0.926 -4.573 13.039 1.00 93.19 201 GLY A C 1
ATOM 1436 O O . GLY A 1 201 ? -0.454 -4.298 11.935 1.00 93.19 201 GLY A O 1
ATOM 1437 N N . ILE A 1 202 ? -1.743 -3.749 13.686 1.00 95.50 202 ILE A N 1
ATOM 1438 C CA . ILE A 1 202 ? -2.027 -2.364 13.314 1.00 95.50 202 ILE A CA 1
ATOM 1439 C C . ILE A 1 202 ? -1.803 -1.513 14.562 1.00 95.50 202 ILE A C 1
ATOM 1441 O O . ILE A 1 202 ? -2.501 -1.687 15.560 1.00 95.50 202 ILE A O 1
ATOM 1445 N N . ASP A 1 203 ? -0.876 -0.565 14.485 1.00 95.75 203 ASP A N 1
ATOM 1446 C CA . ASP A 1 203 ? -0.590 0.360 15.579 1.00 95.75 203 ASP A CA 1
ATOM 1447 C C . ASP A 1 203 ? -0.943 1.785 15.154 1.00 95.75 203 ASP A C 1
ATOM 1449 O O . ASP A 1 203 ? -0.392 2.328 14.196 1.00 95.75 203 ASP A O 1
ATOM 1453 N N . LEU A 1 204 ? -1.878 2.402 15.873 1.00 95.88 204 LEU A N 1
ATOM 1454 C CA . LEU A 1 204 ? -2.257 3.801 15.713 1.00 95.88 204 LEU A CA 1
ATOM 1455 C C . LEU A 1 204 ? -1.546 4.618 16.784 1.00 95.88 204 LEU A C 1
ATOM 1457 O O . LEU A 1 204 ? -1.860 4.485 17.967 1.00 95.88 204 LEU A O 1
ATOM 1461 N N . ILE A 1 205 ? -0.623 5.482 16.372 1.00 92.69 205 ILE A N 1
ATOM 1462 C CA . ILE A 1 205 ? -0.004 6.469 17.263 1.00 92.69 205 ILE A CA 1
ATOM 1463 C C . ILE A 1 205 ? -0.583 7.866 16.997 1.00 92.69 205 ILE A C 1
ATOM 1465 O O . ILE A 1 205 ? -1.429 8.036 16.113 1.00 92.69 205 ILE A O 1
ATOM 1469 N N . GLU A 1 206 ? -0.139 8.863 17.763 1.00 92.00 206 GLU A N 1
ATOM 1470 C CA . GLU A 1 206 ? -0.717 10.212 17.835 1.00 92.00 206 GLU A CA 1
ATOM 1471 C C . GLU A 1 206 ? -1.206 10.784 16.487 1.00 92.00 206 GLU A C 1
ATOM 1473 O O . GLU A 1 206 ? -0.463 10.889 15.508 1.00 92.00 206 GLU A O 1
ATOM 1478 N N . GLY A 1 207 ? -2.483 11.176 16.450 1.00 92.75 207 GLY A N 1
ATOM 1479 C CA . GLY A 1 207 ? -3.124 11.840 15.313 1.00 92.75 207 GLY A CA 1
ATOM 1480 C C . GLY A 1 207 ? -3.538 10.918 14.162 1.00 92.75 207 GLY A C 1
ATOM 1481 O O . GLY A 1 207 ? -3.908 11.417 13.096 1.00 92.75 207 GLY A O 1
ATOM 1482 N N . SER A 1 208 ? -3.459 9.600 14.342 1.00 96.56 208 SER A N 1
ATOM 1483 C CA . SER A 1 208 ? -3.796 8.623 13.299 1.00 96.56 208 SER A CA 1
ATOM 1484 C C . SER A 1 208 ? -5.277 8.276 13.253 1.00 96.56 208 SER A C 1
ATOM 1486 O O . SER A 1 208 ? -5.992 8.419 14.244 1.00 96.56 208 SER A O 1
ATOM 1488 N N . ASN A 1 209 ? -5.738 7.789 12.101 1.00 96.81 209 ASN A N 1
ATOM 1489 C CA . ASN A 1 209 ? -7.133 7.417 11.880 1.00 96.81 209 ASN A CA 1
ATOM 1490 C C . ASN A 1 209 ? -7.232 6.038 11.217 1.00 96.81 209 ASN A C 1
ATOM 1492 O O . ASN A 1 209 ? -6.538 5.767 10.237 1.00 96.81 209 ASN A O 1
ATOM 1496 N N . LEU A 1 210 ? -8.132 5.194 11.713 1.00 96.31 210 LEU A N 1
ATOM 1497 C CA . LEU A 1 210 ? -8.485 3.910 11.113 1.00 96.31 210 LEU A CA 1
ATOM 1498 C C . LEU A 1 210 ? -9.986 3.871 10.827 1.00 96.31 210 LEU A C 1
ATOM 1500 O O . LEU A 1 210 ? -10.799 4.035 11.733 1.00 96.31 210 LEU A O 1
ATOM 1504 N N . GLU A 1 211 ? -10.366 3.629 9.576 1.00 95.81 211 GLU A N 1
ATOM 1505 C CA . GLU A 1 211 ? -11.767 3.586 9.157 1.00 95.81 211 GLU A CA 1
ATOM 1506 C C . GLU A 1 211 ? -12.134 2.248 8.513 1.00 95.81 211 GLU A C 1
ATOM 1508 O O . GLU A 1 211 ? -11.676 1.930 7.420 1.00 95.81 211 GLU A O 1
ATOM 1513 N N . PHE A 1 212 ? -13.046 1.501 9.134 1.00 94.31 212 PHE A N 1
ATOM 1514 C CA . PHE A 1 212 ? -13.681 0.328 8.537 1.00 94.31 212 PHE A CA 1
ATOM 1515 C C . PHE A 1 212 ? -14.982 0.731 7.844 1.00 94.31 212 PHE A C 1
ATOM 1517 O O . PHE A 1 212 ? -16.024 0.875 8.485 1.00 94.31 212 PHE A O 1
ATOM 1524 N N . LEU A 1 213 ? -14.937 0.915 6.525 1.00 94.50 213 LEU A N 1
ATOM 1525 C CA . LEU A 1 213 ? -16.119 1.142 5.683 1.00 94.50 213 LEU A CA 1
ATOM 1526 C C . LEU A 1 213 ? -16.762 -0.169 5.209 1.00 94.50 213 LEU A C 1
ATOM 1528 O O . LEU A 1 213 ? -17.917 -0.164 4.787 1.00 94.50 213 LEU A O 1
ATOM 1532 N N . SER A 1 214 ? -16.022 -1.272 5.305 1.00 92.38 214 SER A N 1
ATOM 1533 C CA . SER A 1 214 ? -16.424 -2.626 4.923 1.00 92.38 214 SER A CA 1
ATOM 1534 C C . SER A 1 214 ? -15.888 -3.652 5.928 1.00 92.38 214 SER A C 1
ATOM 1536 O O . SER A 1 214 ? -14.995 -3.351 6.717 1.00 92.38 214 SER A O 1
ATOM 1538 N N . SER A 1 215 ? -16.455 -4.864 5.911 1.00 89.38 215 SER A N 1
ATOM 1539 C CA . SER A 1 215 ? -16.041 -5.965 6.789 1.00 89.38 215 SER A CA 1
ATOM 1540 C C . SER A 1 215 ? -14.772 -6.647 6.287 1.00 89.38 215 SER A C 1
ATOM 1542 O O . SER A 1 215 ? -14.714 -7.030 5.110 1.00 89.38 215 SER A O 1
ATOM 1544 N N . VAL A 1 216 ? -13.837 -6.916 7.195 1.00 89.69 216 VAL A N 1
ATOM 1545 C CA . VAL A 1 216 ? -12.574 -7.581 6.869 1.00 89.69 216 VAL A CA 1
ATOM 1546 C C . VAL A 1 216 ? -12.170 -8.638 7.889 1.00 89.69 216 VAL A C 1
ATOM 1548 O O . VAL A 1 216 ? -12.644 -8.615 9.024 1.00 89.69 216 VAL A O 1
ATOM 1551 N N . THR A 1 217 ? -11.299 -9.567 7.493 1.00 88.38 217 THR A N 1
ATOM 1552 C CA . THR A 1 217 ? -10.714 -10.543 8.419 1.00 88.38 217 THR A CA 1
ATOM 1553 C C . THR A 1 217 ? -9.410 -9.989 8.980 1.00 88.38 217 THR A C 1
ATOM 1555 O O . THR A 1 217 ? -8.498 -9.658 8.224 1.00 88.38 217 THR A O 1
ATOM 1558 N N . LEU A 1 218 ? -9.334 -9.896 10.303 1.00 88.31 218 LEU A N 1
ATOM 1559 C CA . LEU A 1 218 ? -8.123 -9.566 11.048 1.00 88.31 218 LEU A CA 1
ATOM 1560 C C . LEU A 1 218 ? -7.735 -10.815 11.832 1.00 88.31 218 LEU A C 1
ATOM 1562 O O . LEU A 1 218 ? -8.572 -11.335 12.567 1.00 88.31 218 LEU A O 1
ATOM 1566 N N . GLN A 1 219 ? -6.515 -11.306 11.649 1.00 87.19 219 GLN A N 1
ATOM 1567 C CA . GLN A 1 219 ? -6.049 -12.537 12.287 1.00 87.19 219 GLN A CA 1
ATOM 1568 C C . GLN A 1 219 ? -4.586 -12.421 12.712 1.00 87.19 219 GLN A C 1
ATOM 1570 O O . GLN A 1 219 ? -3.832 -11.635 12.136 1.00 87.19 219 GLN A O 1
ATOM 1575 N N . ASP A 1 220 ? -4.216 -13.216 13.717 1.00 85.06 220 ASP A N 1
ATOM 1576 C CA . ASP A 1 220 ? -2.838 -13.426 14.181 1.00 85.06 220 ASP A CA 1
ATOM 1577 C C . ASP A 1 220 ? -2.038 -12.118 14.352 1.00 85.06 220 ASP A C 1
ATOM 1579 O O . ASP A 1 220 ? -0.907 -11.995 13.892 1.00 85.06 220 ASP A O 1
ATOM 1583 N N . GLY A 1 221 ? -2.631 -11.116 14.997 1.00 90.12 221 GLY A N 1
ATOM 1584 C CA . GLY A 1 221 ? -2.045 -9.785 15.143 1.00 90.12 221 GLY A CA 1
ATOM 1585 C C . GLY A 1 221 ? -2.636 -9.043 16.331 1.00 90.12 221 GLY A C 1
ATOM 1586 O O . GLY A 1 221 ? -3.176 -9.649 17.250 1.00 90.12 221 GLY A O 1
ATOM 1587 N N . SER A 1 222 ? -2.552 -7.720 16.328 1.00 92.00 222 SER A N 1
ATOM 1588 C CA . SER A 1 222 ? -3.176 -6.880 17.350 1.00 92.00 222 SER A CA 1
ATOM 1589 C C . SER A 1 222 ? -3.570 -5.532 16.778 1.00 92.00 222 SER A C 1
ATOM 1591 O O . SER A 1 222 ? -2.936 -5.048 15.846 1.00 92.00 222 SER A O 1
ATOM 1593 N N . LEU A 1 223 ? -4.576 -4.894 17.367 1.00 93.62 223 LEU A N 1
ATOM 1594 C CA . LEU A 1 223 ? -4.816 -3.467 17.179 1.00 93.62 223 LEU A CA 1
ATOM 1595 C C . LEU A 1 223 ? -4.423 -2.732 18.454 1.00 93.62 223 LEU A C 1
ATOM 1597 O O . LEU A 1 223 ? -5.014 -2.976 19.507 1.00 93.62 223 LEU A O 1
ATOM 1601 N N . THR A 1 224 ? -3.464 -1.819 18.350 1.00 93.75 224 THR A N 1
ATOM 1602 C CA . THR A 1 224 ? -3.112 -0.888 19.426 1.00 93.75 224 THR A CA 1
ATOM 1603 C C . THR A 1 224 ? -3.464 0.521 18.988 1.00 93.75 224 THR A C 1
ATOM 1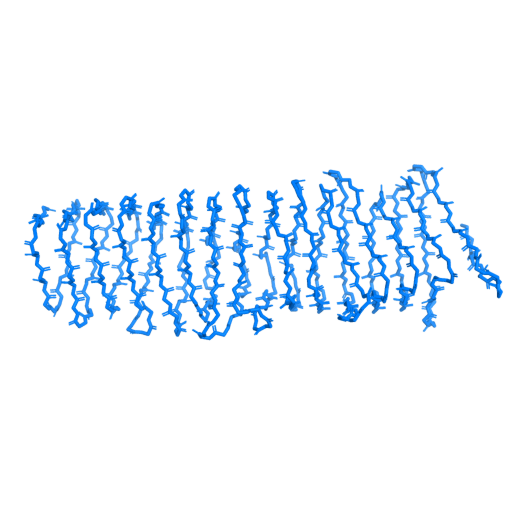605 O O . THR A 1 224 ? -3.188 0.905 17.854 1.00 93.75 224 THR A O 1
ATOM 1608 N N . ALA A 1 225 ? -4.066 1.307 19.873 1.00 93.50 225 ALA A N 1
ATOM 1609 C CA . ALA A 1 225 ? -4.410 2.687 19.580 1.00 93.50 225 ALA A CA 1
ATOM 1610 C C . ALA A 1 225 ? -4.066 3.620 20.742 1.00 93.50 225 ALA A C 1
ATOM 1612 O O . ALA A 1 225 ? -4.494 3.393 21.873 1.00 93.50 225 ALA A O 1
ATOM 1613 N N . ASP A 1 226 ? -3.337 4.690 20.433 1.00 92.00 226 ASP A N 1
ATOM 1614 C CA . ASP A 1 226 ? -3.010 5.796 21.333 1.00 92.00 226 ASP A CA 1
ATOM 1615 C C . ASP A 1 226 ? -3.259 7.127 20.610 1.00 92.00 226 ASP A C 1
ATOM 1617 O O . ASP A 1 226 ? -2.846 7.308 19.463 1.00 92.00 226 ASP A O 1
ATOM 1621 N N . SER A 1 227 ? -3.983 8.040 21.260 1.00 90.62 227 SER A N 1
ATOM 1622 C CA . SER A 1 227 ? -4.220 9.419 20.820 1.00 90.62 227 SER A CA 1
ATOM 1623 C C . SER A 1 227 ? -4.669 9.529 19.353 1.00 90.62 227 SER A C 1
ATOM 1625 O O . SER A 1 227 ? -4.177 10.358 18.583 1.00 90.62 227 SER A O 1
ATOM 1627 N N . SER A 1 228 ? -5.590 8.651 18.952 1.00 92.88 228 SER A N 1
ATOM 1628 C CA . SER A 1 228 ? -5.994 8.385 17.562 1.00 92.88 228 SER A CA 1
ATOM 1629 C C . SER A 1 228 ? -7.518 8.262 17.414 1.00 92.88 228 SER A C 1
ATOM 1631 O O . SER A 1 228 ? -8.274 8.469 18.363 1.00 92.88 228 SER A O 1
ATOM 1633 N N . SER A 1 229 ? -8.017 7.963 16.214 1.00 92.56 229 SER A N 1
ATOM 1634 C CA . SER A 1 229 ? -9.438 7.680 15.999 1.00 92.56 229 SER A CA 1
ATOM 1635 C C . SER A 1 229 ? -9.668 6.356 15.277 1.00 92.56 229 SER A C 1
ATOM 1637 O O . SER A 1 229 ? -8.921 5.975 14.374 1.00 92.56 229 SER A O 1
ATOM 1639 N N . ILE A 1 230 ? -10.723 5.649 15.683 1.00 93.50 230 ILE A N 1
ATOM 1640 C CA . ILE A 1 230 ? -11.194 4.422 15.042 1.00 93.50 230 ILE A CA 1
ATOM 1641 C C . ILE A 1 230 ? -12.672 4.600 14.711 1.00 93.50 230 ILE A C 1
ATOM 1643 O O . ILE A 1 230 ? -13.504 4.768 15.603 1.00 93.50 230 ILE A O 1
ATOM 1647 N N . ALA A 1 231 ? -13.015 4.510 13.429 1.00 93.31 231 ALA A N 1
ATOM 1648 C CA . ALA A 1 231 ? -14.392 4.544 12.961 1.00 93.31 231 ALA A CA 1
ATOM 1649 C C . ALA A 1 231 ? -14.790 3.199 12.348 1.00 93.31 231 ALA A C 1
ATOM 1651 O O . ALA A 1 231 ? -14.182 2.724 11.392 1.00 93.31 231 ALA A O 1
ATOM 1652 N N . ILE A 1 232 ? -15.862 2.604 12.859 1.00 92.19 232 ILE A N 1
ATOM 1653 C CA . ILE A 1 232 ? -16.437 1.350 12.373 1.00 92.19 232 ILE A CA 1
ATOM 1654 C C . ILE A 1 232 ? -17.796 1.675 11.754 1.00 92.19 232 ILE A C 1
ATOM 1656 O O . ILE A 1 232 ? -18.777 1.973 12.441 1.00 92.19 232 ILE A O 1
ATOM 1660 N N . LYS A 1 233 ? -17.843 1.665 10.424 1.00 92.38 233 LYS A N 1
ATOM 1661 C CA . LYS A 1 233 ? -19.017 2.023 9.615 1.00 92.38 233 LYS A CA 1
ATOM 1662 C C . LYS A 1 233 ? -19.622 0.810 8.898 1.00 92.38 233 LYS A C 1
ATOM 1664 O O . LYS A 1 233 ? -20.569 0.984 8.137 1.00 92.38 233 LYS A O 1
ATOM 1669 N N . ALA A 1 234 ? -19.127 -0.396 9.174 1.00 90.62 234 ALA A N 1
ATOM 1670 C CA . ALA A 1 234 ? -19.636 -1.673 8.681 1.00 90.62 234 ALA A CA 1
ATOM 1671 C C . ALA A 1 234 ? -19.632 -2.740 9.785 1.00 90.62 234 ALA A C 1
ATOM 1673 O O . ALA A 1 234 ? -19.156 -2.508 10.893 1.00 90.62 234 ALA A O 1
ATOM 1674 N N . SER A 1 235 ? -20.149 -3.935 9.477 1.00 89.62 235 SER A N 1
ATOM 1675 C CA . SER A 1 235 ? -20.034 -5.055 10.416 1.00 89.62 235 SER A CA 1
ATOM 1676 C C . SER A 1 235 ? -18.582 -5.514 10.511 1.00 89.62 235 SER A C 1
ATOM 1678 O O . SER A 1 235 ? -17.958 -5.739 9.480 1.00 89.62 235 SER A O 1
ATOM 1680 N N . GLN A 1 236 ? -18.067 -5.691 11.723 1.00 89.50 236 GLN A N 1
ATOM 1681 C CA . GLN A 1 236 ? -16.683 -6.094 11.957 1.00 89.50 236 GLN A CA 1
ATOM 1682 C C . GLN A 1 236 ? -16.615 -7.111 13.093 1.00 89.50 236 GLN A C 1
ATOM 1684 O O . GLN A 1 236 ? -17.358 -7.019 14.075 1.00 89.50 236 GLN A O 1
ATOM 1689 N N . VAL A 1 237 ? -15.720 -8.086 12.946 1.00 88.31 237 VAL A N 1
ATOM 1690 C CA . VAL A 1 237 ? -15.419 -9.072 13.982 1.00 88.31 237 VAL A CA 1
ATOM 1691 C C . VAL A 1 237 ? -13.946 -8.955 14.344 1.00 88.31 237 VAL A C 1
ATOM 1693 O O . VAL A 1 237 ? -13.093 -8.982 13.462 1.00 88.31 237 VAL A O 1
ATOM 1696 N N . PHE A 1 238 ? -13.664 -8.814 15.633 1.00 88.00 238 PHE A N 1
ATOM 1697 C CA . PHE A 1 238 ? -12.334 -8.985 16.207 1.00 88.00 238 PHE A CA 1
ATOM 1698 C C . PHE A 1 238 ? -12.333 -10.339 16.905 1.00 88.00 238 PHE A C 1
ATOM 1700 O O . PHE A 1 238 ? -13.016 -10.503 17.918 1.00 88.00 238 PHE A O 1
ATOM 1707 N N . ASP A 1 239 ? -11.672 -11.331 16.313 1.00 85.25 239 ASP A N 1
ATOM 1708 C CA . ASP A 1 239 ? -11.664 -12.690 16.850 1.00 85.25 239 ASP A CA 1
ATOM 1709 C C . ASP A 1 239 ? -10.638 -12.862 17.979 1.00 85.25 239 ASP A C 1
ATOM 1711 O O . ASP A 1 239 ? -9.796 -12.001 18.221 1.00 85.25 239 ASP A O 1
ATOM 1715 N N . SER A 1 240 ? -10.671 -14.000 18.672 1.00 85.25 240 SER A N 1
ATOM 1716 C CA . SER A 1 240 ? -9.774 -14.270 19.803 1.00 85.25 240 SER A CA 1
ATOM 1717 C C . SER A 1 240 ? -8.273 -14.194 19.477 1.00 85.25 240 SER A C 1
ATOM 1719 O O . SER A 1 240 ? -7.473 -14.073 20.402 1.00 85.25 240 SER A O 1
ATOM 1721 N N . SER A 1 241 ? -7.881 -14.290 18.201 1.00 87.31 241 SER A N 1
ATOM 1722 C CA . SER A 1 241 ? -6.486 -14.189 17.749 1.00 87.31 241 SER A CA 1
ATOM 1723 C C . SER A 1 241 ? -6.007 -12.746 17.565 1.00 87.31 241 SER A C 1
ATOM 1725 O O . SER A 1 241 ? -4.816 -12.534 17.350 1.00 87.31 241 SER A O 1
ATOM 1727 N N . PHE A 1 242 ? -6.910 -11.764 17.672 1.00 89.56 242 PHE A N 1
ATOM 1728 C CA . PHE A 1 242 ? -6.632 -10.363 17.372 1.00 89.56 242 PHE A CA 1
ATOM 1729 C C . PHE A 1 242 ? -6.995 -9.427 18.544 1.00 89.56 242 PHE A C 1
ATOM 1731 O O . PHE A 1 242 ? -8.032 -8.749 18.513 1.00 89.56 242 PHE A O 1
ATOM 1738 N N . PRO A 1 243 ? -6.190 -9.401 19.628 1.00 89.56 243 PRO A N 1
ATOM 1739 C CA . PRO A 1 243 ? -6.387 -8.498 20.761 1.00 89.56 243 PRO A CA 1
ATOM 1740 C C . PRO A 1 243 ? -6.472 -7.030 20.342 1.00 89.56 243 PRO A C 1
ATOM 1742 O O . PRO A 1 243 ? -5.784 -6.576 19.425 1.00 89.56 243 PRO A O 1
ATOM 1745 N N . PHE A 1 244 ? -7.303 -6.282 21.064 1.00 88.00 244 PHE A N 1
ATOM 1746 C CA . PHE A 1 244 ? -7.540 -4.865 20.824 1.00 88.00 244 PHE A CA 1
ATOM 1747 C C . PHE A 1 244 ? -7.260 -4.053 22.096 1.00 88.00 244 PHE A C 1
ATOM 1749 O O . PHE A 1 244 ? -7.895 -4.252 23.132 1.00 88.00 244 PHE A O 1
ATOM 1756 N N . THR A 1 245 ? -6.291 -3.142 22.020 1.00 88.81 245 THR A N 1
ATOM 1757 C CA . THR A 1 245 ? -5.877 -2.269 23.124 1.00 88.81 245 THR A CA 1
ATOM 1758 C C . THR A 1 245 ? -6.064 -0.809 22.744 1.00 88.81 245 THR A C 1
ATOM 1760 O O . THR A 1 245 ? -5.533 -0.339 21.740 1.00 88.81 245 THR A O 1
ATOM 1763 N N . VAL A 1 246 ? -6.791 -0.082 23.582 1.00 86.12 246 VAL A N 1
ATOM 1764 C CA . VAL A 1 246 ? -7.020 1.354 23.477 1.00 86.12 246 VAL A CA 1
ATOM 1765 C C . VAL A 1 246 ? -6.429 2.012 24.717 1.00 86.12 246 VAL A C 1
ATOM 1767 O O . VAL A 1 246 ? -6.841 1.696 25.834 1.00 86.12 246 VAL A O 1
ATOM 1770 N N . VAL A 1 247 ? -5.449 2.891 24.514 1.00 84.06 247 VAL A N 1
ATOM 1771 C CA . VAL A 1 247 ? -4.710 3.574 25.584 1.00 84.06 247 VAL A CA 1
ATOM 1772 C C . VAL A 1 247 ? -5.375 4.917 25.884 1.00 84.06 247 VAL A C 1
ATOM 1774 O O . VAL A 1 247 ? -6.521 4.915 26.297 1.00 84.06 247 VAL A O 1
ATOM 1777 N N . ASP A 1 248 ? -4.728 6.064 25.685 1.00 80.81 248 ASP A N 1
ATOM 1778 C CA . ASP A 1 248 ? -5.289 7.371 26.042 1.00 80.81 248 ASP A CA 1
ATOM 1779 C C . ASP A 1 248 ? -5.798 8.120 24.804 1.00 80.81 248 ASP A C 1
ATOM 1781 O O . ASP A 1 248 ? -5.325 7.909 23.691 1.00 80.81 248 ASP A O 1
ATOM 1785 N N . GLY A 1 249 ? -6.785 8.999 24.982 1.00 75.06 249 GLY A N 1
ATOM 1786 C CA . GLY A 1 249 ? -7.185 9.974 23.963 1.00 75.06 249 GLY A CA 1
ATOM 1787 C C . GLY A 1 249 ? -7.772 9.418 22.658 1.00 75.06 249 GLY A C 1
ATOM 1788 O O . GLY A 1 249 ? -7.961 10.184 21.716 1.00 75.06 249 GLY A O 1
ATOM 1789 N N . VAL A 1 250 ? -8.077 8.121 22.578 1.00 81.06 250 VAL A N 1
ATOM 1790 C CA . VAL A 1 250 ? -8.682 7.499 21.395 1.00 81.06 250 VAL A CA 1
ATOM 1791 C C . VAL A 1 250 ? -10.196 7.708 21.344 1.00 81.06 250 VAL A C 1
ATOM 1793 O O . VAL A 1 250 ? -10.918 7.413 22.297 1.00 81.06 250 VAL A O 1
ATOM 1796 N N . GLY A 1 251 ? -10.702 8.165 20.200 1.00 82.50 251 GLY A N 1
ATOM 1797 C CA . GLY A 1 251 ? -12.135 8.148 19.901 1.00 82.50 251 GLY A CA 1
ATOM 1798 C C . GLY A 1 251 ? -12.520 6.886 19.132 1.00 82.50 251 GLY A C 1
ATOM 1799 O O . GLY A 1 251 ? -12.052 6.706 18.009 1.00 82.50 251 GLY A O 1
ATOM 1800 N N . VAL A 1 252 ? -13.391 6.040 19.697 1.00 84.81 252 VAL A N 1
ATOM 1801 C CA . VAL A 1 252 ? -13.962 4.884 18.980 1.00 84.81 252 VAL A CA 1
ATOM 1802 C C . VAL A 1 252 ? -15.429 5.151 18.654 1.00 84.81 252 VAL A C 1
ATOM 1804 O O . VAL A 1 252 ? -16.255 5.307 19.556 1.00 84.81 252 VAL A O 1
ATOM 1807 N N . GLU A 1 253 ? -15.762 5.185 17.363 1.00 88.00 253 GLU A N 1
ATOM 1808 C CA . GLU A 1 253 ? -17.126 5.406 16.879 1.00 88.00 253 GLU A CA 1
ATOM 1809 C C . GLU A 1 253 ? -17.614 4.227 16.026 1.00 88.00 253 GLU A C 1
ATOM 1811 O O . GLU A 1 253 ? -17.110 3.974 14.934 1.00 88.00 253 GLU A O 1
ATOM 1816 N N . HIS A 1 254 ? -18.647 3.524 16.491 1.00 85.19 254 HIS A N 1
ATOM 1817 C CA . HIS A 1 254 ? -19.341 2.485 15.728 1.00 85.19 254 HIS A CA 1
ATOM 1818 C C . HIS A 1 254 ? -20.721 2.982 15.296 1.00 85.19 254 HIS A C 1
ATOM 1820 O O . HIS A 1 254 ? -21.631 3.110 16.116 1.00 85.19 254 HIS A O 1
ATOM 1826 N N . THR A 1 255 ? -20.888 3.254 14.003 1.00 86.25 255 THR A N 1
ATOM 1827 C CA . THR A 1 255 ? -22.078 3.955 13.486 1.00 86.25 255 THR A CA 1
ATOM 1828 C C . THR A 1 255 ? -23.089 3.055 12.785 1.00 86.25 255 THR A C 1
ATOM 1830 O O . THR A 1 255 ? -24.255 3.428 12.649 1.00 86.25 255 THR A O 1
ATOM 1833 N N . SER A 1 256 ? -22.677 1.877 12.305 1.00 81.88 256 SER A N 1
ATOM 1834 C CA . SER A 1 256 ? -23.579 0.964 11.604 1.00 81.88 256 SER A CA 1
ATOM 1835 C C . SER A 1 256 ? -23.059 -0.472 11.561 1.00 81.88 256 SER A C 1
ATOM 1837 O O . SER A 1 256 ? -21.859 -0.710 11.655 1.00 81.88 256 SER A O 1
ATOM 1839 N N . GLY A 1 257 ? -23.972 -1.426 11.359 1.00 84.50 257 GLY A N 1
ATOM 1840 C CA . GLY A 1 257 ? -23.649 -2.849 11.285 1.00 84.50 257 GLY A CA 1
ATOM 1841 C C . GLY A 1 257 ? -23.639 -3.552 12.644 1.00 84.50 257 GLY A C 1
ATOM 1842 O O . GLY A 1 257 ? -24.235 -3.087 13.624 1.00 84.50 257 GLY A O 1
ATOM 1843 N N . THR A 1 258 ? -23.028 -4.738 12.655 1.00 84.62 258 THR A N 1
ATOM 1844 C CA . THR A 1 258 ? -22.762 -5.511 13.873 1.00 84.62 258 THR A CA 1
ATOM 1845 C C . THR A 1 258 ? -21.277 -5.484 14.175 1.00 84.62 258 THR A C 1
ATOM 1847 O O . THR A 1 258 ? -20.479 -5.960 13.371 1.00 84.62 258 THR A O 1
ATOM 1850 N N . LEU A 1 259 ? -20.926 -5.006 15.360 1.00 86.38 259 LEU A N 1
ATOM 1851 C CA . LEU A 1 259 ? -19.591 -5.149 15.908 1.00 86.38 259 LEU A CA 1
ATOM 1852 C C . LEU A 1 259 ? -19.568 -6.321 16.885 1.00 86.38 259 LEU A C 1
ATOM 1854 O O . LEU A 1 259 ? -20.344 -6.351 17.844 1.00 86.38 259 LEU A O 1
ATOM 1858 N N . ARG A 1 260 ? -18.673 -7.279 16.656 1.00 85.69 260 ARG A N 1
ATOM 1859 C CA . ARG A 1 260 ? -18.428 -8.398 17.565 1.00 85.69 260 ARG A CA 1
ATOM 1860 C C . ARG A 1 260 ? -16.964 -8.409 17.978 1.00 85.69 260 ARG A C 1
ATOM 1862 O O . ARG A 1 260 ? -16.086 -8.385 17.125 1.00 85.69 260 ARG A O 1
ATOM 1869 N N . ILE A 1 261 ? -16.719 -8.454 19.278 1.00 86.00 261 ILE A N 1
ATOM 1870 C CA . ILE A 1 261 ? -15.374 -8.514 19.845 1.00 86.00 261 ILE A CA 1
ATOM 1871 C C . ILE A 1 261 ? -15.304 -9.766 20.705 1.00 86.00 261 ILE A C 1
ATOM 1873 O O . ILE A 1 261 ? -15.883 -9.815 21.789 1.00 86.00 261 ILE A O 1
ATOM 1877 N N . ASP A 1 262 ? -14.628 -10.779 20.181 1.00 83.62 262 ASP A N 1
ATOM 1878 C CA . ASP A 1 262 ? -14.293 -12.023 20.879 1.00 83.62 262 ASP A CA 1
ATOM 1879 C C . ASP A 1 262 ? -12.831 -12.038 21.342 1.00 83.62 262 ASP A C 1
ATOM 1881 O O . ASP A 1 262 ? -12.372 -13.005 21.951 1.00 83.62 262 ASP A O 1
ATOM 1885 N N . SER A 1 263 ? -12.096 -10.973 21.034 1.00 84.19 263 SER A N 1
ATOM 1886 C CA . SER A 1 263 ? -10.717 -10.773 21.439 1.00 84.19 263 SER A CA 1
ATOM 1887 C C . SER A 1 263 ? -10.604 -10.197 22.852 1.00 84.19 263 SER A C 1
ATOM 1889 O O . SER A 1 263 ? -11.554 -9.580 23.350 1.00 84.19 263 SER A O 1
ATOM 1891 N N . PRO A 1 264 ? -9.447 -10.369 23.519 1.00 84.44 264 PRO A N 1
ATOM 1892 C CA . PRO A 1 264 ? -9.115 -9.566 24.688 1.00 84.44 264 PRO A CA 1
ATOM 1893 C C . PRO A 1 264 ? -9.196 -8.075 24.340 1.00 84.44 264 PRO A C 1
ATOM 1895 O O . PRO A 1 264 ? -8.548 -7.623 23.392 1.00 84.44 264 PRO A O 1
ATOM 1898 N N . LEU A 1 265 ? -9.988 -7.329 25.115 1.00 83.88 265 LEU A N 1
ATOM 1899 C CA . LEU A 1 265 ? -10.215 -5.899 24.920 1.00 83.88 265 LEU A CA 1
ATOM 1900 C C . LEU A 1 265 ? -9.829 -5.121 26.179 1.00 83.88 265 LEU A C 1
ATOM 1902 O O . LEU A 1 265 ? -10.426 -5.301 27.244 1.00 83.88 265 LEU A O 1
ATOM 1906 N N . SER A 1 266 ? -8.846 -4.232 26.034 1.00 83.06 266 SER A N 1
ATOM 1907 C CA . SER A 1 266 ? -8.421 -3.296 27.075 1.00 83.06 266 SER A CA 1
ATOM 1908 C C . SER A 1 266 ? -8.673 -1.865 26.617 1.00 83.06 266 SER A C 1
ATOM 1910 O O . SER A 1 266 ? -8.225 -1.478 25.542 1.00 83.06 266 SER A O 1
ATOM 1912 N N . ILE A 1 267 ? -9.420 -1.098 27.413 1.00 78.56 267 ILE A N 1
ATOM 1913 C CA . ILE A 1 267 ? -9.755 0.297 27.116 1.00 78.56 267 ILE A CA 1
ATOM 1914 C C . ILE A 1 267 ? -9.435 1.158 28.335 1.00 78.56 267 ILE A C 1
ATOM 1916 O O . ILE A 1 267 ? -10.079 1.037 29.384 1.00 78.56 267 ILE A O 1
ATOM 1920 N N . GLU A 1 268 ? -8.470 2.058 28.186 1.00 78.38 268 GLU A N 1
ATOM 1921 C CA . GLU A 1 268 ? -8.148 3.070 29.182 1.00 78.38 268 GLU A CA 1
ATOM 1922 C C . GLU A 1 268 ? -8.806 4.410 28.816 1.00 78.38 268 GLU A C 1
ATOM 1924 O O . GLU A 1 268 ? -8.782 4.809 27.668 1.00 78.38 268 GLU A O 1
ATOM 1929 N N . GLN A 1 269 ? -9.471 5.090 29.759 1.00 63.97 269 GLN A N 1
ATOM 1930 C CA . GLN A 1 269 ? -9.824 6.530 29.707 1.00 63.97 269 GLN A CA 1
ATOM 1931 C C . GLN A 1 269 ? -10.477 7.106 28.420 1.00 63.97 269 GLN A C 1
ATOM 1933 O O . GLN A 1 269 ? -10.557 8.323 28.258 1.00 63.97 269 GLN A O 1
ATOM 1938 N N . THR A 1 270 ? -11.033 6.274 27.540 1.00 62.78 270 THR A N 1
ATOM 1939 C CA . THR A 1 270 ? -11.460 6.680 26.195 1.00 62.78 270 THR A CA 1
ATOM 1940 C C . THR A 1 270 ? -12.968 6.550 25.996 1.00 62.78 270 THR A C 1
ATOM 1942 O O . THR A 1 270 ? -13.557 5.531 26.377 1.00 62.78 270 THR A O 1
ATOM 1945 N N . PRO A 1 271 ? -13.639 7.577 25.439 1.00 67.81 271 PRO A N 1
ATOM 1946 C CA . PRO A 1 271 ? -15.063 7.509 25.157 1.00 67.81 271 PRO A CA 1
ATOM 1947 C C . PRO A 1 271 ? -15.314 6.566 23.976 1.00 67.81 271 PRO A C 1
ATOM 1949 O O . PRO A 1 271 ? -14.866 6.814 22.855 1.00 67.81 271 PRO A O 1
ATOM 1952 N N . TRP A 1 272 ? -16.073 5.499 24.225 1.00 77.38 272 TRP A N 1
ATOM 1953 C CA . TRP A 1 272 ? -16.578 4.623 23.174 1.00 77.38 272 TRP A CA 1
ATOM 1954 C C . TRP A 1 272 ? -18.034 4.965 22.881 1.00 77.38 272 TRP A C 1
ATOM 1956 O O . TRP A 1 272 ? -18.896 4.817 23.752 1.00 77.38 272 TRP A O 1
ATOM 1966 N N . LYS A 1 273 ? -18.333 5.337 21.633 1.00 78.88 273 LYS A N 1
ATOM 1967 C CA . LYS A 1 273 ? -19.705 5.567 21.174 1.00 78.88 273 LYS A CA 1
ATOM 1968 C C . LYS A 1 273 ? -20.137 4.509 20.164 1.00 78.88 273 LYS A C 1
ATOM 1970 O O . LYS A 1 273 ? -19.514 4.342 19.119 1.00 78.88 273 LYS A O 1
ATOM 1975 N N . SER A 1 274 ? -21.244 3.822 20.443 1.00 76.75 274 SER A N 1
ATOM 1976 C CA . SER A 1 274 ? -21.850 2.867 19.511 1.00 76.75 274 SER A CA 1
ATOM 1977 C C . SER A 1 274 ? -23.322 3.180 19.261 1.00 76.75 274 SER A C 1
ATOM 1979 O O . SER A 1 274 ? -24.163 3.045 20.147 1.00 76.75 274 SER A O 1
ATOM 1981 N N . THR A 1 275 ? -23.665 3.493 18.015 1.00 76.75 275 THR A N 1
ATOM 1982 C CA . THR A 1 275 ? -25.054 3.532 17.542 1.00 76.75 275 THR A CA 1
ATOM 1983 C C . THR A 1 275 ? -25.437 2.265 16.773 1.00 76.75 275 THR A C 1
ATOM 1985 O O . THR A 1 275 ? -26.609 2.074 16.483 1.00 76.75 275 THR A O 1
ATOM 1988 N N . GLY A 1 276 ? -24.506 1.351 16.472 1.00 70.06 276 GLY A N 1
ATOM 1989 C CA . GLY A 1 276 ? -24.813 0.025 15.911 1.00 70.06 276 GLY A CA 1
ATOM 1990 C C . GLY A 1 276 ? -25.120 -1.052 16.969 1.00 70.06 276 GLY A C 1
ATOM 1991 O O . GLY A 1 276 ? -25.265 -0.762 18.158 1.00 70.06 276 GLY A O 1
ATOM 1992 N N . THR A 1 277 ? -25.221 -2.320 16.543 1.00 74.94 277 THR A N 1
ATOM 1993 C CA . THR A 1 277 ? -25.357 -3.464 17.474 1.00 74.94 277 THR A CA 1
ATOM 1994 C C . THR A 1 277 ? -23.979 -3.961 17.897 1.00 74.94 277 THR A C 1
ATOM 1996 O O . THR A 1 277 ? -23.179 -4.315 17.035 1.00 74.94 277 THR A O 1
ATOM 1999 N N . MET A 1 278 ? -23.710 -4.033 19.202 1.00 81.31 278 MET A N 1
ATOM 2000 C CA . MET A 1 278 ? -22.411 -4.453 19.737 1.00 81.31 278 MET A CA 1
ATOM 2001 C C . MET A 1 278 ? -22.539 -5.733 20.567 1.00 81.31 278 MET A C 1
ATOM 2003 O O . MET A 1 278 ? -23.432 -5.865 21.408 1.00 81.31 278 MET A O 1
ATOM 2007 N N . THR A 1 279 ? -21.644 -6.688 20.321 1.00 78.56 279 THR A N 1
ATOM 2008 C CA . THR A 1 279 ? -21.518 -7.931 21.089 1.00 78.56 279 THR A CA 1
ATOM 2009 C C . THR A 1 279 ? -20.094 -8.084 21.606 1.00 78.56 279 THR A C 1
ATOM 2011 O O . THR A 1 279 ? -19.150 -8.047 20.824 1.00 78.56 279 THR A O 1
ATOM 2014 N N . LEU A 1 280 ? -19.957 -8.295 22.911 1.00 78.94 280 LEU A N 1
ATOM 2015 C CA . LEU A 1 280 ? -18.702 -8.588 23.596 1.00 78.94 280 LEU A CA 1
ATOM 2016 C C . LEU A 1 280 ? -18.730 -10.049 24.056 1.00 78.94 280 LEU A C 1
ATOM 2018 O O . LEU A 1 280 ? -19.606 -10.425 24.842 1.00 78.94 280 LEU A O 1
ATOM 2022 N N . GLY A 1 281 ? -17.820 -10.869 23.532 1.00 63.25 281 GLY A N 1
ATOM 2023 C CA . GLY A 1 281 ? -17.813 -12.320 23.724 1.00 63.25 281 GLY A CA 1
ATOM 2024 C C . GLY A 1 281 ? -16.457 -12.967 24.005 1.00 63.25 281 GLY A C 1
ATOM 2025 O O . GLY A 1 281 ? -16.384 -14.189 23.924 1.00 63.25 281 GLY A O 1
ATOM 2026 N N . GLY A 1 282 ? -15.424 -12.179 24.328 1.00 62.66 282 GLY A N 1
ATOM 2027 C CA . GLY A 1 282 ? -14.069 -12.646 24.663 1.00 62.66 282 GLY A CA 1
ATOM 2028 C C . GLY A 1 282 ? -13.754 -12.696 26.167 1.00 62.66 282 GLY A C 1
ATOM 2029 O O . GLY A 1 282 ? -14.493 -12.146 26.981 1.00 62.66 282 GLY A O 1
ATOM 2030 N N . GLU A 1 283 ? -12.623 -13.327 26.519 1.00 56.38 283 GLU A N 1
ATOM 2031 C CA . GLU A 1 283 ? -12.249 -13.745 27.890 1.00 56.38 283 GLU A CA 1
ATOM 2032 C C . GLU A 1 283 ? -11.971 -12.617 28.910 1.00 56.38 283 GLU A C 1
ATOM 2034 O O . GLU A 1 283 ? -11.813 -12.903 30.094 1.00 56.38 283 GLU A O 1
ATOM 2039 N N . ALA A 1 284 ? -11.945 -11.342 28.514 1.00 53.84 284 ALA A N 1
ATOM 2040 C CA . ALA A 1 284 ? -12.034 -10.214 29.445 1.00 53.84 284 ALA A CA 1
ATOM 2041 C C . ALA A 1 284 ? -12.292 -8.914 28.676 1.00 53.84 284 ALA A C 1
ATOM 2043 O O . ALA A 1 284 ? -11.474 -8.503 27.851 1.00 53.84 284 ALA A O 1
ATOM 2044 N N . P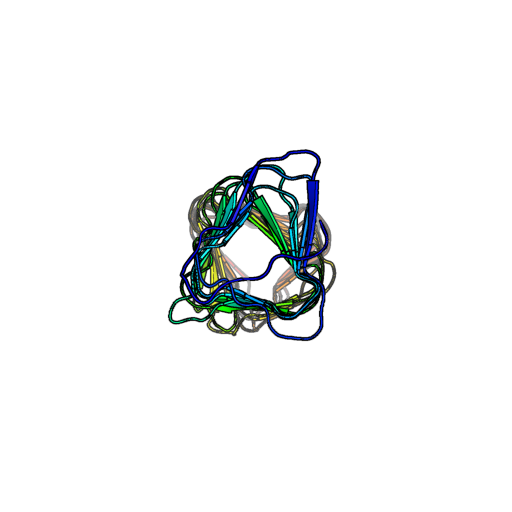HE A 1 285 ? -13.397 -8.236 28.983 1.00 66.38 285 PHE A N 1
ATOM 2045 C CA . PHE A 1 285 ? -13.522 -6.809 28.711 1.00 66.38 285 PHE A CA 1
ATOM 2046 C C . PHE A 1 285 ? -13.105 -6.054 29.971 1.00 66.38 285 PHE A C 1
ATOM 2048 O O . PHE A 1 285 ? -13.787 -6.141 30.998 1.00 66.38 285 PHE A O 1
ATOM 2055 N N . VAL A 1 286 ? -12.000 -5.312 29.887 1.00 61.97 286 VAL A N 1
ATOM 2056 C CA . VAL A 1 286 ? -11.535 -4.434 30.965 1.00 61.97 286 VAL A CA 1
ATOM 2057 C C . VAL A 1 286 ? -11.606 -3.003 30.467 1.00 61.97 286 VAL A C 1
ATOM 2059 O O . VAL A 1 286 ? -10.836 -2.597 29.596 1.00 61.97 286 VAL A O 1
ATOM 2062 N N . SER A 1 287 ? -12.527 -2.230 31.035 1.00 63.28 287 SER A N 1
ATOM 2063 C CA . SER A 1 287 ? -12.644 -0.807 30.736 1.00 63.28 287 SER A CA 1
ATOM 2064 C C . SER A 1 287 ? -12.561 0.026 32.005 1.00 63.28 287 SER A C 1
ATOM 2066 O O . SER A 1 287 ? -13.173 -0.280 33.034 1.00 63.28 287 SER A O 1
ATOM 2068 N N . SER A 1 288 ? -11.808 1.117 31.924 1.00 56.31 288 SER A N 1
ATOM 2069 C CA . SER A 1 288 ? -11.846 2.194 32.913 1.00 56.31 288 SER A CA 1
ATOM 2070 C C . SER A 1 288 ? -12.716 3.379 32.464 1.00 56.31 288 SER A C 1
ATOM 2072 O O . SER A 1 288 ? -12.764 4.385 33.168 1.00 56.31 288 SER A O 1
ATOM 2074 N N . SER A 1 289 ? -13.425 3.263 31.333 1.00 58.12 289 SER A N 1
ATOM 2075 C CA . SER A 1 289 ? -14.129 4.354 30.648 1.00 58.12 289 SER A CA 1
ATOM 2076 C C . SER A 1 289 ? -15.619 4.076 30.379 1.00 58.12 289 SER A C 1
ATOM 2078 O O . SER A 1 289 ? -16.167 3.033 30.740 1.00 58.12 289 SER A O 1
ATOM 2080 N N . ILE A 1 290 ? -16.317 5.077 29.826 1.00 56.72 290 ILE A N 1
ATOM 2081 C CA . ILE A 1 290 ? -17.755 5.032 29.529 1.00 56.72 290 ILE A CA 1
ATOM 2082 C C . ILE A 1 290 ? -17.970 4.379 28.160 1.00 56.72 290 ILE A C 1
ATOM 2084 O O . ILE A 1 290 ? -17.404 4.829 27.162 1.00 56.72 290 ILE A O 1
ATOM 2088 N N . VAL A 1 291 ? -18.837 3.366 28.115 1.00 66.56 291 VAL A N 1
ATOM 2089 C CA . VAL A 1 291 ? -19.383 2.827 26.863 1.00 66.56 291 VAL A CA 1
ATOM 2090 C C . VAL A 1 291 ? -20.817 3.327 26.735 1.00 66.56 291 VAL A C 1
ATOM 2092 O O . VAL A 1 291 ? -21.675 2.948 27.534 1.00 66.56 291 VAL A O 1
ATOM 2095 N N . GLU A 1 292 ? -21.071 4.179 25.744 1.00 66.38 292 GLU A N 1
ATOM 2096 C CA . GLU A 1 292 ? -22.419 4.646 25.409 1.00 66.38 292 GLU A CA 1
ATOM 2097 C C . GLU A 1 292 ? -22.954 3.832 24.230 1.00 66.38 292 GLU A C 1
ATOM 2099 O O . GLU A 1 292 ? -22.382 3.863 23.130 1.00 66.38 292 GLU A O 1
ATOM 2104 N N . THR A 1 293 ? -24.055 3.101 24.441 1.00 61.59 293 THR A N 1
ATOM 2105 C CA . THR A 1 293 ? -24.706 2.347 23.362 1.00 61.59 293 THR A CA 1
ATOM 2106 C C . THR A 1 293 ? -26.153 2.784 23.168 1.00 61.59 293 THR A C 1
ATOM 2108 O O . THR A 1 293 ? -26.985 2.620 24.050 1.00 61.59 293 THR A O 1
ATOM 2111 N N . GLU A 1 294 ? -26.494 3.312 21.990 1.00 62.44 294 GLU A N 1
ATOM 2112 C CA . GLU A 1 294 ? -27.863 3.800 21.731 1.00 62.44 294 GLU A CA 1
ATOM 2113 C C . GLU A 1 294 ? -28.849 2.671 21.369 1.00 62.44 294 GLU A C 1
ATOM 2115 O O . GLU A 1 294 ? -30.060 2.844 21.489 1.00 62.44 294 GLU A O 1
ATOM 2120 N N . ASN A 1 295 ? -28.344 1.515 20.918 1.00 66.00 295 ASN A N 1
ATOM 2121 C CA . ASN A 1 295 ? -29.165 0.413 20.408 1.00 66.00 295 ASN A CA 1
ATOM 2122 C C . ASN A 1 295 ? -29.153 -0.823 21.316 1.00 66.00 295 ASN A C 1
ATOM 2124 O O . ASN A 1 295 ? -30.065 -1.026 22.116 1.00 66.00 295 ASN A O 1
ATOM 2128 N N . LYS A 1 296 ? -28.166 -1.712 21.151 1.00 70.00 296 LYS A N 1
ATOM 2129 C CA . LYS A 1 296 ? -28.103 -2.977 21.889 1.00 70.00 296 LYS A CA 1
ATOM 2130 C C . LYS A 1 296 ? -26.658 -3.375 22.160 1.00 70.00 296 LYS A C 1
ATOM 2132 O O . LYS A 1 296 ? -25.909 -3.638 21.219 1.00 70.00 296 LYS A O 1
ATOM 2137 N N . LEU A 1 297 ? -26.333 -3.510 23.444 1.00 71.94 297 LEU A N 1
ATOM 2138 C CA . LEU A 1 297 ? -25.124 -4.156 23.943 1.00 71.94 297 LEU A CA 1
ATOM 2139 C C . LEU A 1 297 ? -25.465 -5.571 24.423 1.00 71.94 297 LEU A C 1
ATOM 2141 O O . LEU A 1 297 ? -26.365 -5.761 25.241 1.00 71.94 297 LEU A O 1
ATOM 2145 N N . THR A 1 298 ? -24.764 -6.575 23.902 1.00 70.75 298 THR A N 1
ATOM 2146 C CA . THR A 1 298 ? -24.832 -7.954 24.407 1.00 70.75 298 THR A CA 1
ATOM 2147 C C . THR A 1 298 ? -23.474 -8.336 24.970 1.00 70.75 298 THR A C 1
ATOM 2149 O O . THR A 1 298 ? -22.481 -8.269 24.255 1.00 70.75 298 THR A O 1
ATOM 2152 N N . VAL A 1 299 ? -23.435 -8.756 26.232 1.00 71.88 299 VAL A N 1
ATOM 2153 C CA . VAL A 1 299 ? -22.220 -9.249 26.889 1.00 71.88 299 VAL A CA 1
ATOM 2154 C C . VAL A 1 299 ? -22.443 -10.718 27.221 1.00 71.88 299 VAL A C 1
ATOM 2156 O O . VAL A 1 299 ? -23.403 -11.041 27.922 1.00 71.88 299 VAL A O 1
ATOM 2159 N N . SER A 1 300 ? -21.617 -11.606 26.669 1.00 65.25 300 SER A N 1
ATOM 2160 C CA . SER A 1 300 ? -21.724 -13.051 26.913 1.00 65.25 300 SER A CA 1
ATOM 2161 C C . SER A 1 300 ? -20.711 -13.598 27.921 1.00 65.25 300 SER A C 1
ATOM 2163 O O . SER A 1 300 ? -20.824 -14.769 28.272 1.00 65.25 300 SER A O 1
ATOM 2165 N N . ASP A 1 301 ? -19.777 -12.769 28.400 1.00 67.81 301 ASP A N 1
ATOM 2166 C CA . ASP A 1 301 ? -18.743 -13.135 29.382 1.00 67.81 301 ASP A CA 1
ATOM 2167 C C . ASP A 1 301 ? -18.531 -12.027 30.450 1.00 67.81 301 ASP A C 1
ATOM 2169 O O . ASP A 1 301 ? -19.430 -11.216 30.691 1.00 67.81 301 ASP A O 1
ATOM 2173 N N . ILE A 1 302 ? -17.384 -11.999 31.138 1.00 63.12 302 ILE A N 1
ATOM 2174 C CA . ILE A 1 302 ? -17.061 -11.045 32.210 1.00 63.12 302 ILE A CA 1
ATOM 2175 C C . ILE A 1 302 ? -16.864 -9.619 31.664 1.00 63.12 302 ILE A C 1
ATOM 2177 O O . ILE A 1 302 ? -15.994 -9.350 30.836 1.00 63.12 302 ILE A O 1
ATOM 2181 N N . LEU A 1 303 ? -17.646 -8.687 32.215 1.00 64.81 303 LEU A N 1
ATOM 2182 C CA . LEU A 1 303 ? -17.498 -7.238 32.063 1.00 64.81 303 LEU A CA 1
ATOM 2183 C C . LEU A 1 303 ? -16.942 -6.660 33.369 1.00 64.81 303 LEU A C 1
ATOM 2185 O O . LEU A 1 303 ? -17.665 -6.587 34.365 1.00 64.81 303 LEU A O 1
ATOM 2189 N N . GLU A 1 304 ? -15.674 -6.242 33.365 1.00 63.31 304 GLU A N 1
ATOM 2190 C CA . GLU A 1 304 ? -15.055 -5.542 34.492 1.00 63.31 304 GLU A CA 1
ATOM 2191 C C . GLU A 1 304 ? -14.931 -4.045 34.180 1.00 63.31 304 GLU A C 1
ATOM 2193 O O . GLU A 1 304 ? -14.218 -3.626 33.267 1.00 63.31 304 GLU A O 1
ATOM 2198 N N . ILE A 1 305 ? -15.654 -3.228 34.952 1.00 62.09 305 ILE A N 1
ATOM 2199 C CA . ILE A 1 305 ? -15.623 -1.766 34.855 1.00 62.09 305 ILE A CA 1
ATOM 2200 C C . ILE A 1 305 ? -14.944 -1.236 36.109 1.00 62.09 305 ILE A C 1
ATOM 2202 O O . ILE A 1 305 ? -15.497 -1.328 37.205 1.00 62.09 305 ILE A O 1
ATOM 2206 N N . THR A 1 306 ? -13.747 -0.681 35.953 1.00 56.69 306 THR A N 1
ATOM 2207 C CA . THR A 1 306 ? -12.940 -0.233 37.096 1.00 56.69 306 THR A CA 1
ATOM 2208 C C . THR A 1 306 ? -13.176 1.231 37.464 1.00 56.69 306 THR A C 1
ATOM 2210 O O . THR A 1 306 ? -13.046 1.553 38.639 1.00 56.69 306 THR A O 1
ATOM 2213 N N . ASN A 1 307 ? -13.568 2.100 36.514 1.00 54.31 307 ASN A N 1
ATOM 2214 C CA . ASN A 1 307 ? -13.828 3.539 36.746 1.00 54.31 307 ASN A CA 1
ATOM 2215 C C . ASN A 1 307 ? -14.845 4.198 35.769 1.00 54.31 307 ASN A C 1
ATOM 2217 O O . ASN A 1 307 ? -14.906 5.424 35.679 1.00 54.31 307 ASN A O 1
ATOM 2221 N N . GLY A 1 308 ? -15.665 3.414 35.058 1.00 55.66 308 GLY A N 1
ATOM 2222 C CA . GLY A 1 308 ? -16.620 3.892 34.043 1.00 55.66 308 GLY A CA 1
ATOM 2223 C C . GLY A 1 308 ? -18.103 3.678 34.383 1.00 55.66 308 GLY A C 1
ATOM 2224 O O . GLY A 1 308 ? -18.453 3.138 35.432 1.00 55.66 308 GLY A O 1
ATOM 2225 N N . ALA A 1 309 ? -18.989 4.083 33.470 1.00 52.44 309 ALA A N 1
ATOM 2226 C CA . ALA A 1 309 ? -20.423 3.786 33.504 1.00 52.44 309 ALA A CA 1
ATOM 2227 C C . ALA A 1 309 ? -20.868 3.248 32.134 1.00 52.44 309 ALA A C 1
ATOM 2229 O O . ALA A 1 309 ? -20.366 3.701 31.109 1.00 52.44 309 ALA A O 1
ATOM 2230 N N . VAL A 1 310 ? -21.793 2.288 32.113 1.00 57.25 310 VAL A N 1
ATOM 2231 C CA . VAL A 1 310 ? -22.416 1.778 30.879 1.00 57.25 310 VAL A CA 1
ATOM 2232 C C . VAL A 1 310 ? -23.831 2.334 30.813 1.00 57.25 310 VAL A C 1
ATOM 2234 O O . VAL A 1 310 ? -24.589 2.160 31.772 1.00 57.25 310 VAL A O 1
ATOM 2237 N N . TRP A 1 311 ? -24.157 3.008 29.710 1.00 53.62 311 TRP A N 1
ATOM 2238 C CA . TRP A 1 311 ? -25.467 3.613 29.458 1.00 53.62 311 TRP A CA 1
ATOM 2239 C C . TRP A 1 311 ? -26.101 3.038 28.193 1.00 53.62 311 TRP A C 1
ATOM 2241 O O . TRP A 1 311 ? -25.384 2.897 27.170 1.00 53.62 311 TRP A O 1
#

Sequence (311 aa):
LDYVTTSSSAGTLTVDSATSDIFFEGTNTMINNGDWNFVDCNKVAFGQPFDIERSLNLNCQSEFTSDTVVKASLSVISSSLTVTSTGTLTQDPLQGTISLVGSTANFFGDVSLDGISASSGSEIVVSGGTTSLSGIPNFNLATITVSGGTLDLSGIEELQLQSGSLLQWNNGDISTSATNTIQLAGSTFVVAASGGTINGGIDLIEGSNLEFLSSVTLQDGSLTADSSSIAIKASQVFDSSFPFTVVDGVGVEHTSGTLRIDSPLSIEQTPWKSTGTMTLGGEAFVSSSIVETENKLTVSDILEITNGAVW

Radius of gyration: 23.24 Å; chains: 1; bounding box: 60×31×73 Å

Secondary structure (DSSP, 8-state):
----PPPSS---EEEE-TT-EEEE--SSPEE-SS-EEEEE-SEEEE-S-EEE-S-EEE-SEEEE-S-EEESSEEEEE-TTPEEEE-S-EEE-TTT-EEEEES-EEEE-S-EEEES-EE-TT-EEEE-SSEEEEES--EESS-EEEE-SSEEEEEE-SEEEE-TT-EEEE-SSEEE--TT-EEEEES-EEEE--SS-EEESEEEEETT-EEEESS--EEESS-EEESS-EEEE-S-EEE-TTS-EEE-SS-EEEE-SSEEEE-S-EEE-S--EEESSEEEE-SS-EEESS-EEESSEEEE-S-EEESS--B-

Organism: NCBI:txid1487602

Foldseek 3Di:
DPDDDDDPDADEAEADDQDDEAEADDEDEAERSYAYYDPHYQEYEDHYHYEDCYHYEDPYAYEDAEHYEFQAEYEYEDLEYEYEYNYEYEYDQVHGEYEAHNDEYEYAEHYEEEQYEYEANYEYEDQHYEHEYAHQHHAYLYEYEDNEYEDEDQRPQEAEHEANYEYEYQEYEYHYALRHEYEYHNYEYEANYAEYEYREEYEYDANYEYEDCYEYHYASYEYEHDNYEYEANEEYEAAQNYEYEAEPNYEYEAEEYEYEYQHHYYHEHYEHEHAYEYEYNHPEDEYQEEDEYPPYYHYPYDYHHDHYDYD

pLDDT: mean 85.08, std 12.79, range [32.72, 97.75]